Protein AF-A0AAN5D4A9-F1 (afdb_monomer_lite)

Sequence (184 aa):
QIWSRKISILIVFVACVLSFGACSPVFGCQFTYKMVGNVTMIAYLDDACTITQKSRSSAVYFLYVIVNLILTALTSHRFVRLSRFAKASNGRVIVIANRNLFGVVLICTITQMIKATHRFCWVFVAAFGMTDLNVFLQNTYDITHYLATYSATVSLVIFNKQVRHLLINMRFRKPAPASTRIVL

Structure (mmCIF, N/CA/C/O backbone):
data_AF-A0AAN5D4A9-F1
#
_entry.id   AF-A0AAN5D4A9-F1
#
loop_
_atom_site.group_PDB
_atom_site.id
_atom_site.type_symbol
_atom_site.label_atom_id
_atom_site.label_alt_id
_atom_site.label_comp_id
_atom_site.label_asym_id
_atom_site.label_entity_id
_atom_site.label_seq_id
_atom_site.pdbx_PDB_ins_code
_atom_site.Cartn_x
_atom_site.Cartn_y
_atom_site.Cartn_z
_atom_site.occupancy
_atom_site.B_iso_or_equiv
_atom_site.auth_seq_id
_atom_site.auth_comp_id
_atom_site.auth_asym_id
_atom_site.auth_atom_id
_atom_site.pdbx_PDB_model_num
ATOM 1 N N . GLN A 1 1 ? -27.649 -0.081 10.191 1.00 52.66 1 GLN A N 1
ATOM 2 C CA . GLN A 1 1 ? -26.339 -0.678 9.843 1.00 52.66 1 GLN A CA 1
ATOM 3 C C . GLN A 1 1 ? -26.244 -0.699 8.317 1.00 52.66 1 GLN A C 1
ATOM 5 O O . GLN A 1 1 ? -26.924 -1.499 7.699 1.00 52.66 1 GLN A O 1
ATOM 10 N N . ILE A 1 2 ? -25.528 0.245 7.693 1.00 74.56 2 ILE A N 1
ATOM 11 C CA . ILE A 1 2 ? -25.509 0.398 6.215 1.00 74.56 2 ILE A CA 1
ATOM 12 C C . ILE A 1 2 ? -24.550 -0.611 5.555 1.00 74.56 2 ILE A C 1
ATOM 14 O O . ILE A 1 2 ? -24.680 -0.948 4.382 1.00 74.56 2 ILE A O 1
ATOM 18 N N . TRP A 1 3 ? -23.597 -1.140 6.322 1.00 77.00 3 TRP A N 1
ATOM 19 C CA . TRP A 1 3 ? -22.626 -2.106 5.830 1.00 77.00 3 TRP A CA 1
ATOM 20 C C . TRP A 1 3 ? -23.226 -3.516 5.795 1.00 77.00 3 TRP A C 1
ATOM 22 O O . TRP A 1 3 ? -23.302 -4.199 6.814 1.00 77.00 3 TRP A O 1
ATOM 32 N N . SER A 1 4 ? -23.678 -3.935 4.612 1.00 91.19 4 SER A N 1
ATOM 33 C CA . SER A 1 4 ? -24.104 -5.311 4.345 1.00 91.19 4 SER A CA 1
ATOM 34 C C . SER A 1 4 ? -22.917 -6.157 3.890 1.00 91.19 4 SER A C 1
ATOM 36 O O . SER A 1 4 ? -22.077 -5.684 3.126 1.00 91.19 4 SER A O 1
ATOM 38 N N . ARG A 1 5 ? -22.896 -7.439 4.278 1.00 89.31 5 ARG A N 1
ATOM 39 C CA . ARG A 1 5 ? -21.891 -8.426 3.837 1.00 89.31 5 ARG A CA 1
ATOM 40 C C . ARG A 1 5 ? -21.745 -8.465 2.310 1.00 89.31 5 ARG A C 1
ATOM 42 O O . ARG A 1 5 ? -20.648 -8.672 1.804 1.00 89.31 5 ARG A O 1
ATOM 49 N N . LYS A 1 6 ? -22.839 -8.215 1.579 1.00 91.56 6 LYS A N 1
ATOM 50 C CA . LYS A 1 6 ? -22.844 -8.142 0.109 1.00 91.56 6 LYS A CA 1
ATOM 51 C C . LYS A 1 6 ? -21.975 -6.993 -0.416 1.00 91.56 6 LYS A C 1
ATOM 53 O O . LYS A 1 6 ? -21.222 -7.192 -1.359 1.00 91.56 6 LYS A O 1
ATOM 58 N N . ILE A 1 7 ? -22.033 -5.823 0.226 1.00 89.69 7 ILE A N 1
ATOM 59 C CA . ILE A 1 7 ? -21.235 -4.644 -0.154 1.00 89.69 7 ILE A CA 1
ATOM 60 C C . ILE A 1 7 ? -19.751 -4.914 0.101 1.00 89.69 7 ILE A C 1
ATOM 62 O O . ILE A 1 7 ? -18.917 -4.606 -0.741 1.00 89.69 7 ILE A O 1
ATOM 66 N N . SER A 1 8 ? -19.419 -5.545 1.228 1.00 86.06 8 SER A N 1
ATOM 67 C CA . SER A 1 8 ? -18.043 -5.934 1.558 1.00 86.06 8 SER A CA 1
ATOM 68 C C . SER A 1 8 ? -17.444 -6.852 0.496 1.00 86.06 8 SER A C 1
ATOM 70 O O . SER A 1 8 ? -16.343 -6.606 0.014 1.00 86.06 8 SER A O 1
ATOM 72 N N . ILE A 1 9 ? -18.191 -7.897 0.118 1.00 91.19 9 ILE A N 1
ATOM 73 C CA . ILE A 1 9 ? -17.777 -8.865 -0.903 1.00 91.19 9 ILE A CA 1
ATOM 74 C C . ILE A 1 9 ? -17.610 -8.166 -2.252 1.00 91.19 9 ILE A C 1
ATOM 76 O O . ILE A 1 9 ? -16.610 -8.388 -2.925 1.00 91.19 9 ILE A O 1
ATOM 80 N N . LEU A 1 10 ? -18.543 -7.282 -2.616 1.00 92.50 10 LEU A N 1
ATOM 81 C CA . LEU A 1 10 ? -18.467 -6.517 -3.855 1.00 92.50 10 LEU A CA 1
ATOM 82 C C . LEU A 1 10 ? -17.215 -5.627 -3.905 1.00 92.50 10 LEU A C 1
ATOM 84 O O . LEU A 1 10 ? -16.515 -5.633 -4.910 1.00 92.50 10 LEU A O 1
ATOM 88 N N . ILE A 1 11 ? -16.897 -4.906 -2.825 1.00 86.38 11 ILE A N 1
ATOM 89 C CA . ILE A 1 11 ? -15.697 -4.053 -2.756 1.00 86.38 11 ILE A CA 1
ATOM 90 C C . ILE A 1 11 ? -14.425 -4.894 -2.905 1.00 86.38 11 ILE A C 1
ATOM 92 O O . ILE A 1 11 ? -13.532 -4.520 -3.662 1.00 86.38 11 ILE A O 1
ATOM 96 N N . VAL A 1 12 ? -14.346 -6.037 -2.216 1.00 88.88 12 VAL A N 1
ATOM 97 C CA . VAL A 1 12 ? -13.199 -6.953 -2.328 1.00 88.88 12 VAL A CA 1
ATOM 98 C C . VAL A 1 12 ? -13.080 -7.499 -3.749 1.00 88.88 12 VAL A C 1
ATOM 100 O O . VAL A 1 12 ? -11.986 -7.510 -4.303 1.00 88.88 12 VAL A O 1
ATOM 103 N N . PHE A 1 13 ? -14.194 -7.890 -4.367 1.00 92.12 13 PHE A N 1
ATOM 104 C CA . PHE A 1 13 ? -14.208 -8.377 -5.742 1.00 92.12 13 PHE A CA 1
ATOM 105 C C . PHE A 1 13 ? -13.715 -7.311 -6.728 1.00 92.12 13 PHE A C 1
ATOM 107 O O . PHE A 1 13 ? -12.833 -7.591 -7.536 1.00 92.12 13 PHE A O 1
ATOM 114 N N . VAL A 1 14 ? -14.207 -6.072 -6.617 1.00 89.56 14 VAL A N 1
ATOM 115 C CA . VAL A 1 14 ? -13.734 -4.947 -7.440 1.00 89.56 14 VAL A CA 1
ATOM 116 C C . VAL A 1 14 ? -12.240 -4.707 -7.225 1.00 89.56 14 VAL A C 1
ATOM 118 O O . VAL A 1 14 ? -11.508 -4.548 -8.198 1.00 89.56 14 VAL A O 1
ATOM 121 N N . ALA A 1 15 ? -11.760 -4.738 -5.979 1.00 84.62 15 ALA A N 1
ATOM 122 C CA . ALA A 1 15 ? -10.337 -4.596 -5.683 1.00 84.62 15 ALA A CA 1
ATOM 123 C C . ALA A 1 15 ? -9.502 -5.710 -6.337 1.00 84.62 15 ALA A C 1
ATOM 125 O O . ALA A 1 15 ? -8.488 -5.415 -6.965 1.00 84.62 15 ALA A O 1
ATOM 126 N N . CYS A 1 16 ? -9.952 -6.967 -6.269 1.00 86.50 16 CYS A N 1
ATOM 127 C CA . CYS A 1 16 ? -9.293 -8.093 -6.931 1.00 86.50 16 CYS A CA 1
ATOM 128 C C . CYS A 1 16 ? -9.247 -7.924 -8.454 1.00 86.50 16 CYS A C 1
ATOM 130 O O . CYS A 1 16 ? -8.191 -8.124 -9.050 1.00 86.50 16 CYS A O 1
ATOM 132 N N . VAL A 1 17 ? -10.355 -7.520 -9.081 1.00 89.62 17 VAL A N 1
ATOM 133 C CA . VAL A 1 17 ? -10.413 -7.277 -10.531 1.00 89.62 17 VAL A CA 1
ATOM 134 C C . VAL A 1 17 ? -9.468 -6.145 -10.935 1.00 89.62 17 VAL A C 1
ATOM 136 O O . VAL A 1 17 ? -8.729 -6.284 -11.907 1.00 89.62 17 VAL A O 1
ATOM 139 N N . LEU A 1 18 ? -9.428 -5.049 -10.171 1.00 84.12 18 LEU A N 1
ATOM 140 C CA . LEU A 1 18 ? -8.497 -3.945 -10.412 1.00 84.12 18 LEU A CA 1
ATOM 141 C C . LEU A 1 18 ? -7.035 -4.384 -10.253 1.00 84.12 18 LEU A C 1
ATOM 143 O O . LEU A 1 18 ? -6.201 -4.023 -11.082 1.00 84.12 18 LEU A O 1
ATOM 147 N N . SER A 1 19 ? -6.719 -5.189 -9.233 1.00 83.38 19 SER A N 1
ATOM 148 C CA . SER A 1 19 ? -5.380 -5.765 -9.063 1.00 83.38 19 SER A CA 1
ATOM 149 C C . SER A 1 19 ? -5.005 -6.681 -10.229 1.00 83.38 19 SER A C 1
ATOM 151 O O . SER A 1 19 ? -3.896 -6.579 -10.746 1.00 83.38 19 SER A O 1
ATOM 153 N N . PHE A 1 20 ? -5.930 -7.517 -10.702 1.00 86.94 20 PHE A N 1
ATOM 154 C CA . PHE A 1 20 ? -5.694 -8.390 -11.851 1.00 86.94 20 PHE A CA 1
ATOM 155 C C . PHE A 1 20 ? -5.477 -7.584 -13.139 1.00 86.94 20 PHE A C 1
ATOM 157 O O . PHE A 1 20 ? -4.535 -7.836 -13.889 1.00 86.94 20 PHE A O 1
ATOM 164 N N . GLY A 1 21 ? -6.287 -6.546 -13.357 1.00 84.62 21 GLY A N 1
ATOM 165 C CA . GLY A 1 21 ? -6.140 -5.623 -14.482 1.00 84.62 21 GLY A CA 1
ATOM 166 C C . GLY A 1 21 ? -4.844 -4.805 -14.447 1.00 84.62 21 GLY A C 1
ATOM 167 O O . GLY A 1 21 ? -4.347 -4.410 -15.498 1.00 84.62 21 GLY A O 1
ATOM 168 N N . ALA A 1 22 ? -4.267 -4.570 -13.266 1.00 80.25 22 ALA A N 1
ATOM 169 C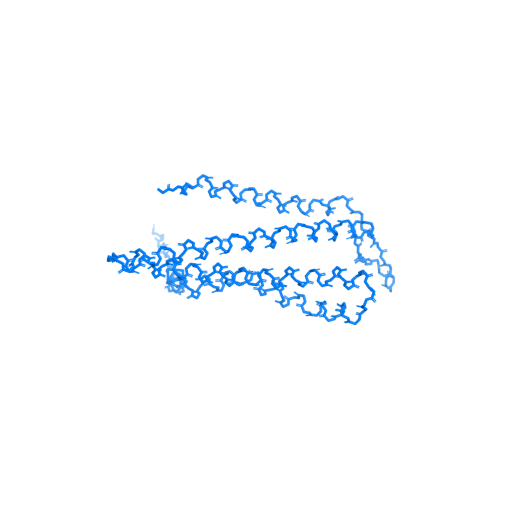 CA . ALA A 1 22 ? -2.948 -3.952 -13.135 1.00 80.25 22 ALA A CA 1
ATOM 170 C C . ALA A 1 22 ? -1.805 -4.917 -13.503 1.00 80.25 22 ALA A C 1
ATOM 172 O O . ALA A 1 22 ? -0.754 -4.468 -13.959 1.00 80.25 22 ALA A O 1
ATOM 173 N N . CYS A 1 23 ? -2.013 -6.227 -13.342 1.00 82.75 23 CYS A N 1
ATOM 174 C CA . CYS A 1 23 ? -1.059 -7.272 -13.721 1.00 82.75 23 CYS A CA 1
ATOM 175 C C . CYS A 1 23 ? -1.188 -7.718 -15.184 1.00 82.75 23 CYS A C 1
ATOM 177 O O . CYS A 1 23 ? -0.264 -8.341 -15.701 1.00 82.75 23 CYS A O 1
ATOM 179 N N . SER A 1 24 ? -2.288 -7.387 -15.869 1.00 85.94 24 SER A N 1
ATOM 180 C CA . SER A 1 24 ? -2.533 -7.837 -17.244 1.00 85.94 24 SER A CA 1
ATOM 181 C C . SER A 1 24 ? -1.431 -7.508 -18.267 1.00 85.94 24 SER A C 1
ATOM 183 O O . SER A 1 24 ? -1.214 -8.348 -19.141 1.00 85.94 24 SER A O 1
ATOM 185 N N . PRO A 1 25 ? -0.680 -6.383 -18.178 1.00 81.19 25 PRO A N 1
ATOM 186 C CA . PRO A 1 25 ? 0.382 -6.089 -19.142 1.00 81.19 25 PRO A CA 1
ATOM 187 C C . PRO A 1 25 ? 1.490 -7.146 -19.173 1.00 81.19 25 PRO A C 1
ATOM 189 O O . PRO A 1 25 ? 2.092 -7.357 -20.218 1.00 81.19 25 PRO A O 1
ATOM 192 N N . VAL A 1 26 ? 1.713 -7.865 -18.066 1.00 79.62 26 VAL A N 1
ATOM 193 C CA . VAL A 1 26 ? 2.735 -8.922 -17.980 1.00 79.62 26 VAL A CA 1
ATOM 194 C C . VAL A 1 26 ? 2.492 -10.033 -19.007 1.00 79.62 26 VAL A C 1
ATOM 196 O O . VAL A 1 26 ? 3.446 -10.634 -19.483 1.00 79.62 26 VAL A O 1
ATOM 199 N N . PHE A 1 27 ? 1.237 -10.279 -19.393 1.00 85.62 27 PHE A N 1
ATOM 200 C CA . PHE A 1 27 ? 0.903 -11.316 -20.373 1.00 85.62 27 PHE A CA 1
ATOM 201 C C . PHE A 1 27 ? 1.106 -10.882 -21.829 1.00 85.62 27 PHE A C 1
ATOM 203 O O . PHE A 1 27 ? 1.184 -11.738 -22.704 1.00 85.62 27 PHE A O 1
ATOM 210 N N . GLY A 1 28 ? 1.162 -9.574 -22.102 1.00 83.44 28 GLY A N 1
ATOM 211 C CA . GLY A 1 28 ? 1.296 -9.034 -23.460 1.00 83.44 28 GLY A CA 1
ATOM 212 C C . GLY A 1 28 ? 2.711 -8.589 -23.829 1.00 83.44 28 GLY A C 1
ATOM 213 O O . GLY A 1 28 ? 2.975 -8.321 -24.997 1.00 83.44 28 GLY A O 1
ATOM 214 N N . CYS A 1 29 ? 3.612 -8.489 -22.854 1.00 86.62 29 CYS A N 1
ATOM 215 C CA . CYS A 1 29 ? 4.961 -7.979 -23.064 1.00 86.62 29 CYS A CA 1
ATOM 216 C C . CYS A 1 29 ? 5.949 -9.114 -23.360 1.00 86.62 29 CYS A C 1
ATOM 218 O O . CYS A 1 29 ? 6.004 -10.105 -22.632 1.00 86.62 29 CYS A O 1
ATOM 220 N N . GLN A 1 30 ? 6.754 -8.956 -24.414 1.00 83.69 30 GLN A N 1
ATOM 221 C CA . GLN A 1 30 ? 7.842 -9.885 -24.722 1.00 83.69 30 GLN A CA 1
ATOM 222 C C . GLN A 1 30 ? 9.008 -9.703 -23.737 1.00 83.69 30 GLN A 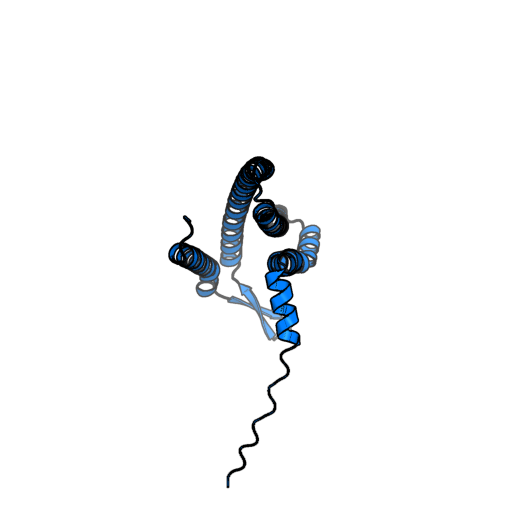C 1
ATOM 224 O O . GLN A 1 30 ? 9.260 -8.606 -23.229 1.00 83.69 30 GLN A O 1
ATOM 229 N N . PHE A 1 31 ? 9.713 -10.800 -23.457 1.00 82.50 31 PHE A N 1
ATOM 230 C CA . PHE A 1 31 ? 10.913 -10.794 -22.626 1.00 82.50 31 PHE A CA 1
ATOM 231 C C . PHE A 1 31 ? 12.142 -10.485 -23.476 1.00 82.50 31 PHE A C 1
ATOM 233 O O . PHE A 1 31 ? 12.347 -11.101 -24.522 1.00 82.50 31 PHE A O 1
ATOM 240 N N . THR A 1 32 ? 12.990 -9.578 -22.999 1.00 79.69 32 THR A N 1
ATOM 241 C CA . THR A 1 32 ? 14.280 -9.288 -23.623 1.00 79.69 32 THR A CA 1
ATOM 242 C C . THR A 1 32 ? 15.356 -10.160 -22.980 1.00 79.69 32 THR A C 1
ATOM 244 O O . THR A 1 32 ? 15.590 -10.128 -21.766 1.00 79.69 32 THR A O 1
ATOM 247 N N . TYR A 1 33 ? 16.029 -10.961 -23.803 1.00 84.56 33 TYR A N 1
ATOM 248 C CA . TYR A 1 33 ? 17.110 -11.843 -23.367 1.00 84.56 33 TYR A CA 1
ATOM 249 C C . TYR A 1 33 ? 18.451 -11.121 -23.502 1.00 84.56 33 TYR A C 1
ATOM 251 O O . TYR A 1 33 ? 18.749 -10.553 -24.552 1.00 84.56 33 TYR A O 1
ATOM 259 N N . LYS A 1 34 ? 19.282 -11.158 -22.454 1.00 84.44 34 LYS A N 1
ATOM 260 C CA . LYS A 1 34 ? 20.660 -10.652 -22.500 1.00 84.44 34 LYS A CA 1
ATOM 261 C C . LYS A 1 34 ? 21.624 -11.805 -22.239 1.00 84.44 34 LYS A C 1
ATOM 263 O O . LYS A 1 34 ? 21.479 -12.542 -21.267 1.00 84.44 34 LYS A O 1
ATOM 268 N N . MET A 1 35 ? 22.610 -11.960 -23.115 1.00 84.00 35 MET A N 1
ATOM 269 C CA . MET A 1 35 ? 23.702 -12.915 -22.928 1.00 84.00 35 MET A CA 1
ATOM 270 C C . MET A 1 35 ? 24.695 -12.346 -21.908 1.00 84.00 35 MET A C 1
ATOM 272 O O . MET A 1 35 ? 25.299 -11.303 -22.157 1.00 84.00 35 MET A O 1
ATOM 276 N N . VAL A 1 36 ? 24.873 -13.019 -20.769 1.00 88.38 36 VAL A N 1
ATOM 277 C CA . VAL A 1 36 ? 25.918 -12.699 -19.782 1.00 88.38 36 VAL A CA 1
ATOM 278 C C . VAL A 1 36 ? 26.742 -13.963 -19.559 1.00 88.38 36 VAL A C 1
ATOM 280 O O . VAL A 1 36 ? 26.242 -14.940 -19.011 1.00 88.38 36 VAL A O 1
ATOM 283 N N . GLY A 1 37 ? 27.991 -13.972 -20.034 1.00 86.75 37 GLY A N 1
ATOM 284 C CA . GLY A 1 37 ? 28.893 -15.122 -19.883 1.00 86.75 37 GLY A CA 1
ATOM 285 C C . GLY A 1 37 ? 28.393 -16.405 -20.559 1.00 86.75 37 GLY A C 1
ATOM 286 O O . GLY A 1 37 ? 28.406 -17.459 -19.936 1.00 86.75 37 GLY A O 1
ATOM 287 N N . ASN A 1 38 ? 27.918 -16.318 -21.808 1.00 90.25 38 ASN A N 1
ATOM 288 C CA . ASN A 1 38 ? 27.321 -17.426 -22.580 1.00 90.25 38 ASN A CA 1
ATOM 289 C C . ASN A 1 38 ? 26.038 -18.048 -22.002 1.00 90.25 38 ASN A C 1
ATOM 291 O O . ASN A 1 38 ? 25.538 -19.025 -22.556 1.00 90.25 38 ASN A O 1
ATOM 295 N N . VAL A 1 39 ? 25.459 -17.474 -20.947 1.00 85.69 39 VAL A N 1
ATOM 296 C CA . VAL A 1 39 ? 24.139 -17.871 -20.453 1.00 85.69 39 VAL A CA 1
ATOM 297 C C . VAL A 1 39 ? 23.124 -16.804 -20.852 1.00 85.69 39 VAL A C 1
ATOM 299 O O . VAL A 1 39 ? 23.302 -15.616 -20.566 1.00 85.69 39 VAL A O 1
ATOM 302 N N . TH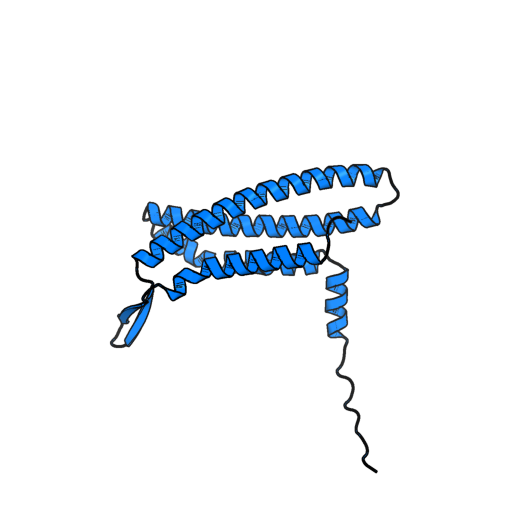R A 1 40 ? 22.049 -17.217 -21.526 1.00 82.88 40 THR A N 1
ATOM 303 C CA . THR A 1 40 ? 20.897 -16.352 -21.798 1.00 82.88 40 THR A CA 1
ATOM 304 C C . THR A 1 40 ? 20.146 -16.121 -20.495 1.00 82.88 40 THR A C 1
ATOM 306 O O . THR A 1 40 ? 19.431 -17.005 -20.020 1.00 82.88 40 THR A O 1
ATOM 309 N N . MET A 1 41 ? 20.299 -14.938 -19.908 1.00 79.31 41 MET A N 1
ATOM 310 C CA . MET A 1 41 ? 19.487 -14.526 -18.771 1.00 79.31 41 MET A CA 1
ATOM 311 C C . MET A 1 41 ? 18.327 -13.664 -19.266 1.00 79.31 41 MET A C 1
ATOM 313 O O . MET A 1 41 ? 18.490 -12.807 -20.139 1.00 79.31 41 MET A O 1
ATOM 317 N N . ILE A 1 42 ? 17.140 -13.901 -18.709 1.00 77.00 42 ILE A N 1
ATOM 318 C CA . ILE A 1 42 ? 15.987 -13.018 -18.897 1.00 77.00 42 ILE A CA 1
ATOM 319 C C . ILE A 1 42 ? 16.327 -11.738 -18.145 1.00 77.00 42 ILE A C 1
ATOM 321 O O . ILE A 1 42 ? 16.344 -11.731 -16.916 1.00 77.00 42 ILE A O 1
ATOM 325 N N . ALA A 1 43 ? 16.694 -10.693 -18.881 1.00 65.75 43 ALA A N 1
ATOM 326 C CA . ALA A 1 43 ? 17.208 -9.485 -18.264 1.00 65.75 43 ALA A CA 1
ATOM 327 C C . ALA A 1 43 ? 16.047 -8.631 -17.763 1.00 65.75 43 ALA A C 1
ATOM 329 O O . ALA A 1 43 ? 15.962 -8.369 -16.567 1.00 65.75 43 ALA A O 1
ATOM 330 N N . TYR A 1 44 ? 15.144 -8.233 -18.665 1.00 72.88 44 TYR A N 1
ATOM 331 C CA . TYR A 1 44 ? 14.046 -7.313 -18.372 1.00 72.88 44 TYR A CA 1
ATOM 332 C C . TYR A 1 44 ? 12.874 -7.523 -19.347 1.00 72.88 44 TYR A C 1
ATOM 334 O O . TYR A 1 44 ? 13.002 -8.214 -20.358 1.00 72.88 44 TYR A O 1
ATOM 342 N N . LEU A 1 45 ? 11.713 -6.955 -19.014 1.00 75.12 45 LEU A N 1
ATOM 343 C CA . LEU A 1 45 ? 10.636 -6.734 -19.982 1.00 75.12 45 LEU A CA 1
ATOM 344 C C . LEU A 1 45 ? 11.083 -5.673 -20.990 1.00 75.12 45 LEU A C 1
ATOM 346 O O . LEU A 1 45 ? 11.816 -4.759 -20.611 1.00 75.12 45 LEU A O 1
ATOM 350 N N . ASP A 1 46 ? 10.596 -5.775 -22.227 1.00 79.75 46 ASP A N 1
ATOM 351 C CA . ASP A 1 46 ? 10.860 -4.798 -23.288 1.00 79.75 46 ASP A CA 1
ATOM 352 C C . ASP A 1 46 ? 10.718 -3.340 -22.798 1.00 79.75 46 ASP A C 1
ATOM 354 O O . ASP A 1 46 ? 9.834 -3.018 -21.991 1.00 79.75 46 ASP A O 1
ATOM 358 N N . ASP A 1 47 ? 11.600 -2.448 -23.257 1.00 77.69 47 ASP A N 1
ATOM 359 C CA . ASP A 1 47 ? 11.738 -1.086 -22.723 1.00 77.69 47 ASP A CA 1
ATOM 360 C C . ASP A 1 47 ? 10.446 -0.278 -22.911 1.00 77.69 47 ASP A C 1
ATOM 362 O O . ASP A 1 47 ? 10.005 0.433 -22.000 1.00 77.69 47 ASP A O 1
ATOM 366 N N . ALA A 1 48 ? 9.767 -0.459 -24.049 1.00 80.12 48 ALA A N 1
ATOM 367 C CA . ALA A 1 48 ? 8.470 0.157 -24.325 1.00 80.12 48 ALA A CA 1
ATOM 368 C C . ALA A 1 48 ? 7.388 -0.299 -23.325 1.00 80.12 48 ALA A C 1
ATOM 370 O O . ALA A 1 48 ? 6.606 0.510 -22.804 1.00 80.12 48 ALA A O 1
ATOM 371 N N . CYS A 1 49 ? 7.374 -1.589 -22.988 1.00 83.25 49 CYS A N 1
ATOM 372 C CA . CYS A 1 49 ? 6.481 -2.149 -21.977 1.00 83.25 49 CYS A CA 1
ATOM 373 C C . CYS A 1 49 ? 6.819 -1.643 -20.570 1.00 83.25 49 CYS A C 1
ATOM 375 O O . CYS A 1 49 ? 5.933 -1.275 -19.797 1.00 83.25 49 CYS A O 1
ATOM 377 N N . THR A 1 50 ? 8.104 -1.554 -20.243 1.00 80.19 50 THR A N 1
ATOM 378 C CA . THR A 1 50 ? 8.562 -1.063 -18.944 1.00 80.19 50 THR A CA 1
ATOM 379 C C . THR A 1 50 ? 8.157 0.396 -18.722 1.00 80.19 50 THR A C 1
ATOM 381 O O . THR A 1 50 ? 7.676 0.744 -17.640 1.00 80.19 50 THR A O 1
ATOM 384 N N . ILE A 1 51 ? 8.297 1.259 -19.733 1.00 78.38 51 ILE A N 1
ATOM 385 C CA . ILE A 1 51 ? 7.909 2.675 -19.645 1.00 78.38 51 ILE A CA 1
ATOM 386 C C . ILE A 1 51 ? 6.391 2.815 -19.471 1.00 78.38 51 ILE A C 1
ATOM 388 O O . ILE A 1 51 ? 5.939 3.525 -18.569 1.00 78.38 51 ILE A O 1
ATOM 392 N N . THR A 1 52 ? 5.599 2.111 -20.285 1.00 82.06 52 THR A N 1
ATOM 393 C CA . THR A 1 52 ? 4.125 2.169 -20.220 1.00 82.06 52 THR A CA 1
ATOM 394 C C . THR A 1 52 ? 3.576 1.602 -18.910 1.00 82.06 52 THR A C 1
ATOM 396 O O . THR A 1 52 ? 2.662 2.175 -18.311 1.00 82.06 52 THR A O 1
ATOM 399 N N . GLN A 1 53 ? 4.162 0.520 -18.394 1.00 82.06 53 GLN A N 1
ATOM 400 C CA . GLN A 1 53 ? 3.789 -0.039 -17.098 1.00 82.06 53 GLN A CA 1
ATOM 401 C C . GLN A 1 53 ? 4.151 0.912 -15.949 1.00 82.06 53 GLN A C 1
ATOM 403 O O . GLN A 1 53 ? 3.343 1.105 -15.035 1.00 82.06 53 GLN A O 1
ATOM 408 N N . LYS A 1 54 ? 5.335 1.539 -15.989 1.00 77.81 54 LYS A N 1
ATOM 409 C CA . LYS A 1 54 ? 5.763 2.512 -14.972 1.00 77.81 54 LYS A CA 1
ATOM 410 C C . LYS A 1 54 ? 4.870 3.752 -14.956 1.00 77.81 54 LYS A C 1
ATOM 412 O O . LYS A 1 54 ? 4.450 4.163 -13.874 1.00 77.81 54 LYS A O 1
ATOM 417 N N . SER A 1 55 ? 4.537 4.315 -16.119 1.00 79.81 55 SER A N 1
ATOM 418 C CA . SER A 1 55 ? 3.685 5.509 -16.208 1.00 79.81 55 SER A CA 1
ATOM 419 C C . SER A 1 55 ? 2.262 5.230 -15.717 1.00 79.81 55 SER A C 1
ATOM 421 O O . SER A 1 55 ? 1.743 5.966 -14.875 1.00 79.81 55 SER A O 1
ATOM 423 N N . ARG A 1 56 ? 1.660 4.112 -16.147 1.00 82.75 56 ARG A N 1
ATOM 424 C CA . ARG A 1 56 ? 0.325 3.691 -15.702 1.00 82.75 56 ARG A CA 1
ATOM 425 C C . ARG A 1 56 ? 0.289 3.413 -14.204 1.00 82.75 56 ARG A C 1
ATOM 427 O O . ARG A 1 56 ? -0.619 3.877 -13.517 1.00 82.75 56 ARG A O 1
ATOM 434 N N . SER A 1 57 ? 1.277 2.679 -13.693 1.00 81.69 57 SER A N 1
ATOM 435 C CA . SER A 1 57 ? 1.400 2.393 -12.263 1.00 81.69 57 SER A CA 1
ATOM 436 C C . SER A 1 57 ? 1.497 3.694 -11.462 1.00 81.69 57 SER A C 1
ATOM 438 O O . SER A 1 57 ? 0.726 3.891 -10.526 1.00 81.69 57 SER A O 1
ATOM 440 N N . SER A 1 58 ? 2.353 4.630 -11.888 1.00 80.31 58 SER A N 1
ATOM 441 C CA . SER A 1 58 ? 2.498 5.945 -11.251 1.00 80.31 58 SER A CA 1
ATOM 442 C C . SER A 1 58 ? 1.169 6.707 -11.165 1.00 80.31 58 SER A C 1
ATOM 444 O O . SER A 1 58 ? 0.784 7.151 -10.082 1.00 80.31 58 SER A O 1
ATOM 446 N N . ALA A 1 59 ? 0.413 6.780 -12.267 1.00 83.62 59 ALA A N 1
ATOM 447 C CA . ALA A 1 59 ? -0.880 7.465 -12.301 1.00 83.62 59 ALA A CA 1
ATOM 448 C C . ALA A 1 59 ? -1.907 6.841 -11.337 1.00 83.62 59 ALA A C 1
ATOM 450 O O . ALA A 1 59 ? -2.593 7.552 -10.600 1.00 83.62 59 ALA A O 1
ATOM 451 N N . VAL A 1 60 ? -1.988 5.506 -11.297 1.00 83.88 60 VAL A N 1
ATOM 452 C CA . VAL A 1 60 ? -2.888 4.787 -10.381 1.00 83.88 60 VAL A CA 1
ATOM 453 C C . VAL A 1 60 ? -2.499 5.034 -8.922 1.00 83.88 60 VAL A C 1
ATOM 455 O O . VAL A 1 60 ? -3.371 5.303 -8.094 1.00 83.88 60 VAL A O 1
ATOM 458 N N . TYR A 1 61 ? -1.204 4.995 -8.599 1.00 80.31 61 TYR A N 1
ATOM 459 C CA . TYR A 1 61 ? -0.721 5.286 -7.247 1.00 80.31 61 TYR A CA 1
ATOM 460 C C . TYR A 1 61 ? -1.001 6.732 -6.828 1.00 80.31 61 TYR A C 1
ATOM 462 O O . TYR A 1 61 ? -1.378 6.965 -5.680 1.00 80.31 61 TYR A O 1
ATOM 470 N N . PHE A 1 62 ? -0.873 7.693 -7.742 1.00 79.94 62 PHE A N 1
ATOM 471 C CA . PHE A 1 62 ? -1.183 9.094 -7.467 1.00 79.94 62 PHE A CA 1
ATOM 472 C C . PHE A 1 62 ? -2.666 9.298 -7.124 1.00 79.94 62 PHE A C 1
ATOM 474 O O . PHE A 1 62 ? -2.994 9.899 -6.099 1.00 79.94 62 PHE A O 1
ATOM 481 N N . LEU A 1 63 ? -3.574 8.720 -7.918 1.00 85.00 63 LEU A N 1
ATOM 482 C CA . LEU A 1 63 ? -5.010 8.743 -7.620 1.00 85.00 63 LEU A CA 1
ATOM 483 C C . LEU A 1 63 ? -5.325 8.055 -6.288 1.00 85.00 63 LEU A C 1
ATOM 485 O O . LEU A 1 63 ? -6.093 8.578 -5.481 1.00 85.00 63 LEU A O 1
ATOM 489 N N . TYR A 1 64 ? -4.700 6.906 -6.032 1.00 83.31 64 TYR A N 1
ATOM 490 C CA . TYR A 1 64 ? -4.848 6.178 -4.777 1.00 83.31 64 TYR A CA 1
ATOM 491 C C . TYR A 1 64 ? -4.430 7.028 -3.568 1.00 83.31 64 TYR A C 1
ATOM 493 O O . TYR A 1 64 ? -5.137 7.047 -2.561 1.00 83.31 64 TYR A O 1
ATOM 501 N N . VAL A 1 65 ? -3.326 7.771 -3.660 1.00 80.38 65 VAL A N 1
ATOM 502 C CA . VAL A 1 65 ? -2.885 8.706 -2.612 1.00 80.38 65 VAL A CA 1
ATOM 503 C C . VAL A 1 65 ? -3.937 9.775 -2.340 1.00 80.38 65 VAL A C 1
ATOM 505 O O . VAL A 1 65 ? -4.322 9.965 -1.187 1.00 80.38 65 VAL A O 1
ATOM 508 N N . ILE A 1 66 ? -4.441 10.436 -3.385 1.00 85.75 66 ILE A N 1
ATOM 509 C CA . ILE A 1 66 ? -5.447 11.496 -3.243 1.00 85.75 66 ILE A CA 1
ATOM 510 C C . ILE A 1 66 ? -6.704 10.951 -2.564 1.00 85.75 66 ILE A C 1
ATOM 512 O O . ILE A 1 66 ? -7.181 11.520 -1.580 1.00 85.75 66 ILE A O 1
ATOM 516 N N . VAL A 1 67 ? -7.217 9.816 -3.044 1.00 86.25 67 VAL A N 1
ATOM 517 C CA . VAL A 1 67 ? -8.415 9.187 -2.478 1.00 86.25 67 VAL A CA 1
ATOM 518 C C . VAL A 1 67 ? -8.189 8.799 -1.016 1.00 86.25 67 VAL A C 1
ATOM 520 O O . VAL A 1 67 ? -9.046 9.078 -0.178 1.00 86.25 67 VAL A O 1
ATOM 523 N N . ASN A 1 68 ? -7.034 8.226 -0.666 1.00 83.00 68 ASN A N 1
ATOM 524 C CA . ASN A 1 68 ? -6.733 7.878 0.724 1.00 83.00 68 ASN A CA 1
ATOM 525 C C . ASN A 1 68 ? -6.618 9.094 1.637 1.00 83.00 68 ASN A C 1
ATOM 527 O O . ASN A 1 68 ? -7.104 9.038 2.767 1.00 83.00 68 ASN A O 1
ATOM 531 N N . LEU A 1 69 ? -6.019 10.192 1.173 1.00 85.25 69 LEU A N 1
ATOM 532 C CA . LEU A 1 69 ? -5.954 11.433 1.944 1.00 85.25 69 LEU A CA 1
ATOM 533 C C . LEU A 1 69 ? -7.358 11.979 2.220 1.00 85.25 69 LEU A C 1
ATOM 535 O O . LEU A 1 69 ? -7.678 12.283 3.370 1.00 85.25 69 LEU A O 1
ATOM 539 N N . ILE A 1 70 ? -8.220 12.019 1.198 1.00 88.44 70 ILE A N 1
ATOM 540 C CA . ILE A 1 70 ? -9.613 12.465 1.335 1.00 88.44 70 ILE A CA 1
ATOM 541 C C . ILE A 1 70 ? -10.374 11.558 2.308 1.00 88.44 70 ILE A C 1
ATOM 543 O O . ILE A 1 70 ? -11.000 12.047 3.248 1.00 88.44 70 ILE A O 1
ATOM 547 N N . LEU A 1 71 ? -10.301 10.236 2.133 1.00 83.81 71 LEU A N 1
ATOM 548 C CA . LEU A 1 71 ? -10.985 9.282 3.007 1.00 83.81 71 LEU A CA 1
ATOM 549 C C . LEU A 1 71 ? -10.485 9.369 4.450 1.00 83.81 71 LEU A C 1
ATOM 551 O O . LEU A 1 71 ? -11.290 9.312 5.380 1.00 83.81 71 LEU A O 1
ATOM 555 N N . THR A 1 72 ? -9.184 9.555 4.653 1.00 84.38 72 THR A N 1
ATOM 556 C CA . THR A 1 72 ? -8.590 9.700 5.987 1.00 84.38 72 THR A CA 1
ATOM 557 C C . THR A 1 72 ? -9.045 10.991 6.653 1.00 84.38 72 THR A C 1
ATOM 559 O O . THR A 1 72 ? -9.449 10.959 7.816 1.00 84.38 72 THR A O 1
ATOM 562 N N . ALA A 1 73 ? -9.067 12.105 5.918 1.00 86.19 73 ALA A N 1
ATOM 563 C CA . ALA A 1 73 ? -9.584 13.378 6.410 1.00 86.19 73 ALA A CA 1
ATOM 564 C C . ALA A 1 73 ? -11.080 13.284 6.759 1.00 86.19 73 ALA A C 1
ATOM 566 O O . ALA A 1 73 ? -11.498 13.655 7.855 1.00 86.19 73 ALA A O 1
ATOM 567 N N . LEU A 1 74 ? -11.904 12.710 5.880 1.00 85.50 74 LEU A N 1
ATOM 568 C CA . LEU A 1 74 ? -13.331 12.513 6.152 1.00 85.50 74 LEU A CA 1
ATOM 569 C C . LEU A 1 74 ? -13.559 11.608 7.371 1.00 85.50 74 LEU A C 1
ATOM 571 O O . LEU A 1 74 ? -14.423 11.890 8.209 1.00 85.50 74 LEU A O 1
ATOM 575 N N . THR A 1 75 ? -12.764 10.545 7.501 1.00 85.19 75 THR A N 1
ATOM 576 C CA . THR A 1 75 ? -12.833 9.617 8.634 1.00 85.19 75 THR A CA 1
ATOM 577 C C . THR A 1 75 ? -12.424 10.304 9.935 1.00 85.19 75 THR A C 1
ATOM 579 O O . THR A 1 75 ? -13.115 10.142 10.942 1.00 85.19 75 THR A O 1
ATOM 582 N N . SER A 1 76 ? -11.365 11.120 9.928 1.00 84.56 76 SER A N 1
ATOM 583 C CA . SER A 1 76 ? -10.910 11.852 11.115 1.00 84.56 76 SER A CA 1
ATOM 584 C C . SER A 1 76 ? -11.951 12.878 11.575 1.00 84.56 76 SER A C 1
ATOM 586 O O . SER A 1 76 ? -12.301 12.911 12.757 1.00 84.56 76 SER A O 1
ATOM 588 N N . HIS A 1 77 ? -12.555 13.629 10.647 1.00 86.50 77 HIS A N 1
ATOM 589 C CA . HIS A 1 77 ? -13.641 14.567 10.949 1.00 86.50 77 HIS A CA 1
ATOM 590 C C . HIS A 1 77 ? -14.858 13.868 11.567 1.00 86.50 77 HIS A C 1
ATOM 592 O O . HIS A 1 77 ? -15.405 14.319 12.581 1.00 86.50 77 HIS A O 1
ATOM 598 N N . ARG A 1 78 ? -15.288 12.741 10.984 1.00 85.31 78 ARG A N 1
ATOM 599 C CA . ARG A 1 78 ? -16.407 11.947 11.514 1.00 85.31 78 ARG A CA 1
ATOM 600 C C . ARG A 1 78 ? -16.079 11.367 12.886 1.00 85.31 78 ARG A C 1
ATOM 602 O O . ARG A 1 78 ? -16.937 11.399 13.768 1.00 85.31 78 ARG A O 1
ATOM 609 N N . PHE A 1 79 ? -14.848 10.906 13.088 1.00 83.00 79 PHE A N 1
ATOM 610 C CA . PHE A 1 79 ? -14.389 10.369 14.363 1.00 83.00 79 PHE A CA 1
ATOM 611 C C . PHE A 1 79 ? -14.408 11.428 15.473 1.00 83.00 79 PHE A C 1
ATOM 613 O O . PHE A 1 79 ? -14.961 11.179 16.547 1.00 83.00 79 PHE A O 1
ATOM 620 N N . VAL A 1 80 ? -13.901 12.638 15.207 1.00 84.88 80 VAL A N 1
ATOM 621 C CA . VAL A 1 80 ? -13.964 13.760 16.160 1.00 84.88 80 VAL A CA 1
ATOM 622 C C . VAL A 1 80 ? -15.415 14.051 16.544 1.00 84.88 80 VAL A C 1
ATOM 624 O O . VAL A 1 80 ? -15.723 14.174 17.730 1.00 84.88 80 VAL A O 1
ATOM 627 N N . ARG A 1 81 ? -16.337 14.073 15.575 1.00 85.69 81 ARG A N 1
ATOM 628 C CA . ARG A 1 81 ? -17.764 14.290 15.849 1.00 85.69 81 ARG A CA 1
ATOM 629 C C . ARG A 1 81 ? -18.369 13.183 16.726 1.00 85.69 81 ARG A C 1
ATOM 631 O O . ARG A 1 81 ? -19.040 13.491 17.707 1.00 85.69 81 ARG A O 1
ATOM 638 N N . LEU A 1 82 ? -18.085 11.914 16.428 1.00 82.50 82 LEU A N 1
ATOM 639 C CA . LEU A 1 82 ? -18.525 10.756 17.223 1.00 82.50 82 LEU A CA 1
ATOM 640 C C . LEU A 1 82 ? -17.984 10.788 18.658 1.00 82.50 82 LEU A C 1
ATOM 642 O O . LEU A 1 82 ? -18.729 10.547 19.606 1.00 82.50 82 LEU A O 1
ATOM 646 N N . SER A 1 83 ? -16.707 11.134 18.828 1.00 82.69 83 SER A N 1
ATOM 647 C CA . SER A 1 83 ? -16.083 11.227 20.152 1.00 82.69 83 SER A CA 1
ATOM 648 C C . SER A 1 83 ? -16.709 12.307 21.040 1.00 82.69 83 SER A C 1
ATOM 650 O O . SER A 1 83 ? -16.769 12.127 22.255 1.00 82.69 83 SER A O 1
ATOM 652 N N . ARG A 1 84 ? -17.225 13.400 20.454 1.00 84.31 84 ARG A N 1
ATOM 653 C CA . ARG A 1 84 ? -17.970 14.430 21.196 1.00 84.31 84 ARG A CA 1
ATOM 654 C C . ARG A 1 84 ? -19.311 13.893 21.694 1.00 84.31 84 ARG A C 1
ATOM 656 O O . ARG A 1 84 ? -19.593 14.008 22.881 1.00 84.31 84 ARG A O 1
ATOM 663 N N . PHE A 1 85 ? -20.097 13.247 20.830 1.00 80.81 85 PHE A N 1
ATOM 664 C CA . PHE A 1 85 ? -21.402 12.689 21.216 1.00 80.81 85 PHE A CA 1
ATOM 665 C C . PHE A 1 85 ? -21.296 11.601 22.279 1.00 80.81 85 PHE A C 1
ATOM 667 O O . PHE A 1 85 ? -22.099 11.535 23.203 1.00 80.81 85 PHE A O 1
ATOM 674 N N . ALA A 1 86 ? -20.272 10.765 22.187 1.00 81.25 86 ALA A N 1
ATOM 675 C CA . ALA A 1 86 ? -20.101 9.673 23.123 1.00 81.25 86 ALA A CA 1
ATOM 676 C C . ALA A 1 86 ? -19.422 10.075 24.444 1.00 81.25 86 ALA A C 1
ATOM 678 O O . ALA A 1 86 ? -19.353 9.256 25.352 1.00 81.25 86 ALA A O 1
ATOM 679 N N . LYS A 1 87 ? -18.950 11.322 24.593 1.00 75.25 87 LYS A N 1
ATOM 680 C CA . LYS A 1 87 ? -18.675 11.898 25.922 1.00 75.25 87 LYS A CA 1
ATOM 681 C C . LYS A 1 87 ? -19.964 12.282 26.654 1.00 75.25 87 LYS A C 1
ATOM 683 O O . LYS A 1 87 ? -19.970 12.261 27.877 1.00 75.25 87 LYS A O 1
ATOM 688 N N . ALA A 1 88 ? -21.032 12.602 25.920 1.00 79.12 88 ALA A N 1
ATOM 689 C CA . ALA A 1 88 ? -22.337 12.952 26.483 1.00 79.12 88 ALA A CA 1
ATOM 690 C C . ALA A 1 88 ? -23.216 11.726 26.807 1.00 79.12 88 ALA A C 1
ATOM 692 O O . ALA A 1 88 ? -24.235 11.854 27.472 1.00 79.12 88 ALA A O 1
ATOM 693 N N . SER A 1 89 ? -22.832 10.533 26.346 1.00 75.31 89 SER A N 1
ATOM 694 C CA . SER A 1 89 ? -23.569 9.275 26.508 1.00 75.31 89 SER A CA 1
ATOM 695 C C . SER A 1 89 ? -22.677 8.223 27.182 1.00 75.31 89 SER A C 1
ATOM 697 O O . SER A 1 89 ? -21.467 8.225 26.974 1.00 75.31 89 SER A O 1
ATOM 699 N N . ASN A 1 90 ? -23.241 7.264 27.929 1.00 77.19 90 ASN A N 1
ATOM 700 C CA . ASN A 1 90 ? -22.506 6.147 28.560 1.00 77.19 90 ASN A CA 1
ATOM 701 C C . ASN A 1 90 ? -21.794 5.184 27.567 1.00 77.19 90 ASN A C 1
ATOM 703 O O . ASN A 1 90 ? -21.246 4.158 27.964 1.00 77.19 90 ASN A O 1
ATOM 707 N N . GLY A 1 91 ? -21.728 5.508 26.272 1.00 78.56 91 GLY A N 1
ATOM 708 C CA . GLY A 1 91 ? -21.113 4.715 25.201 1.00 78.56 91 GLY A CA 1
ATOM 709 C C . GLY A 1 91 ? -19.576 4.662 25.172 1.00 78.56 91 GLY A C 1
ATOM 710 O O . GLY A 1 91 ? -19.004 4.479 24.095 1.00 78.56 91 GLY A O 1
ATOM 711 N N . ARG A 1 92 ? -18.873 4.797 26.310 1.00 78.62 92 ARG A N 1
ATOM 712 C CA . ARG A 1 92 ? -17.391 4.818 26.371 1.00 78.62 92 ARG A CA 1
ATOM 713 C C . ARG A 1 92 ? -16.731 3.614 25.690 1.00 78.62 92 ARG A C 1
ATOM 715 O O . ARG A 1 92 ? -15.710 3.776 25.023 1.00 78.62 92 ARG A O 1
ATOM 722 N N . VAL A 1 93 ? -17.316 2.421 25.814 1.00 79.69 93 VAL A N 1
ATOM 723 C CA . VAL A 1 93 ? -16.765 1.180 25.237 1.00 79.69 93 VAL A CA 1
ATOM 724 C C . VAL A 1 93 ? -16.699 1.251 23.706 1.00 79.69 93 VAL A C 1
ATOM 726 O O . VAL A 1 93 ? -15.684 0.889 23.109 1.00 79.69 93 VAL A O 1
ATOM 729 N N . ILE A 1 94 ? -17.739 1.795 23.068 1.00 81.94 94 ILE A N 1
ATOM 730 C CA . ILE A 1 94 ? -17.823 1.925 21.606 1.00 81.94 94 ILE A CA 1
ATOM 731 C C . ILE A 1 94 ? -16.782 2.931 21.093 1.00 81.94 94 ILE A C 1
ATOM 733 O O . ILE A 1 94 ? -16.143 2.702 20.067 1.00 81.94 94 ILE A O 1
ATOM 737 N N . VAL A 1 95 ? -16.549 4.025 21.827 1.00 85.06 95 VAL A N 1
ATOM 738 C CA . VAL A 1 95 ? -15.537 5.034 21.461 1.00 85.06 95 VAL A CA 1
ATOM 739 C C . VAL A 1 95 ? -14.135 4.456 21.485 1.00 85.06 95 VAL A C 1
ATOM 741 O O . VAL A 1 95 ? -13.351 4.725 20.577 1.00 85.06 95 VAL A O 1
ATOM 744 N N . ILE A 1 96 ? -13.816 3.666 22.512 1.00 83.62 96 ILE A N 1
ATOM 745 C CA . ILE A 1 96 ? -12.494 3.052 22.653 1.00 83.62 96 ILE A CA 1
ATOM 746 C C . ILE A 1 96 ? -12.239 2.089 21.487 1.00 83.62 96 ILE A C 1
ATOM 748 O O . ILE A 1 96 ? -11.184 2.164 20.859 1.00 83.62 96 ILE A O 1
ATOM 752 N N . ALA A 1 97 ? -13.218 1.246 21.141 1.00 83.25 97 ALA A N 1
ATOM 753 C CA . ALA A 1 97 ? -13.109 0.345 19.995 1.00 83.25 97 ALA A CA 1
ATOM 754 C C . ALA A 1 97 ? -12.904 1.113 18.674 1.00 83.25 97 ALA A C 1
ATOM 756 O O . ALA A 1 97 ? -11.990 0.800 17.909 1.00 83.25 97 ALA A O 1
ATOM 757 N N . ASN A 1 98 ? -13.687 2.172 18.444 1.00 84.75 98 ASN A N 1
ATOM 758 C CA . ASN A 1 98 ? -13.555 3.016 17.254 1.00 84.75 98 ASN A CA 1
ATOM 759 C C . ASN A 1 98 ? -12.205 3.748 17.193 1.00 84.75 98 ASN A C 1
ATOM 761 O O . ASN A 1 98 ? -11.641 3.889 16.111 1.00 84.75 98 ASN A O 1
ATOM 765 N N . ARG A 1 99 ? -11.657 4.190 18.334 1.00 86.69 99 ARG A N 1
ATOM 766 C CA . ARG A 1 99 ? -10.346 4.860 18.395 1.00 86.69 99 ARG A CA 1
ATOM 767 C C . ARG A 1 99 ? -9.216 3.920 17.991 1.00 86.69 99 ARG A C 1
ATOM 769 O O . ARG A 1 99 ? -8.319 4.327 17.259 1.00 86.69 99 ARG A O 1
ATOM 776 N N . ASN A 1 100 ? -9.274 2.671 18.445 1.00 87.44 100 ASN A N 1
ATOM 777 C CA . ASN A 1 100 ? -8.274 1.666 18.100 1.00 87.44 100 ASN A CA 1
ATOM 778 C C . ASN A 1 100 ? -8.303 1.346 16.602 1.00 87.44 100 ASN A C 1
ATOM 780 O O . ASN A 1 100 ? -7.252 1.309 15.970 1.00 87.44 100 ASN A O 1
ATOM 784 N N . LEU A 1 101 ? -9.497 1.186 16.018 1.00 86.00 101 LEU A N 1
ATOM 785 C CA . LEU A 1 101 ? -9.647 0.991 14.571 1.00 86.00 101 LEU A CA 1
ATOM 786 C C . LEU A 1 101 ? -9.146 2.200 13.774 1.00 86.00 101 LEU A C 1
ATOM 788 O O . LEU A 1 101 ? -8.447 2.025 12.779 1.00 86.00 101 LEU A O 1
ATOM 792 N N . PHE A 1 102 ? -9.438 3.419 14.233 1.00 87.44 102 PHE A N 1
ATOM 793 C CA . PHE A 1 102 ? -8.922 4.634 13.605 1.00 87.44 102 PHE A CA 1
ATOM 794 C C . PHE A 1 102 ? -7.387 4.688 13.628 1.00 87.44 102 PHE A C 1
ATOM 796 O O . PHE A 1 102 ? -6.776 5.030 12.620 1.00 87.44 102 PHE A O 1
ATOM 803 N N . GLY A 1 103 ? -6.759 4.283 14.738 1.00 87.88 103 GLY A N 1
ATOM 804 C CA . GLY A 1 103 ? -5.301 4.172 14.835 1.00 87.88 103 GLY A CA 1
ATOM 805 C C . GLY A 1 103 ? -4.702 3.226 13.789 1.00 87.88 103 GLY A C 1
ATOM 806 O O . GLY A 1 103 ? -3.725 3.581 13.133 1.00 87.88 103 GLY A O 1
ATOM 807 N N . VAL A 1 104 ? -5.326 2.064 13.566 1.00 89.69 104 VAL A N 1
ATOM 808 C CA . VAL A 1 104 ? -4.905 1.106 12.524 1.00 89.69 104 VAL A CA 1
ATOM 809 C C . VAL A 1 104 ? -4.989 1.725 11.131 1.00 89.69 104 VAL A C 1
ATOM 811 O O . VAL A 1 104 ? -4.035 1.632 10.359 1.00 89.69 104 VAL A O 1
ATOM 814 N N . VAL A 1 105 ? -6.113 2.373 10.810 1.00 87.56 105 VAL A N 1
ATOM 815 C CA . VAL A 1 105 ? -6.311 3.026 9.507 1.00 87.56 105 VAL A CA 1
ATOM 816 C C . VAL A 1 105 ? -5.284 4.136 9.300 1.00 87.56 105 VAL A C 1
ATOM 818 O O . VAL A 1 105 ? -4.715 4.235 8.216 1.00 87.56 105 VAL A O 1
ATOM 821 N N . LEU A 1 106 ? -4.991 4.926 10.334 1.00 89.31 106 LEU A N 1
ATOM 822 C CA . LEU A 1 106 ? -4.003 5.999 10.263 1.00 89.31 106 LEU A CA 1
ATOM 823 C C . LEU A 1 106 ? -2.597 5.464 9.958 1.00 89.31 106 LEU A C 1
ATOM 825 O O . LEU A 1 106 ? -1.954 5.952 9.033 1.00 89.31 106 LEU A O 1
ATOM 829 N N . ILE A 1 107 ? -2.135 4.438 10.682 1.00 91.75 107 ILE A N 1
ATOM 830 C CA . ILE A 1 107 ? -0.808 3.839 10.454 1.00 91.75 107 ILE A CA 1
ATOM 831 C C . ILE A 1 107 ? -0.729 3.219 9.057 1.00 91.75 107 ILE A C 1
ATOM 833 O O . ILE A 1 107 ? 0.239 3.447 8.330 1.00 91.75 107 ILE A O 1
ATOM 837 N N . CYS A 1 108 ? -1.768 2.485 8.649 1.00 90.38 108 CYS A N 1
ATOM 838 C CA . CYS A 1 108 ? -1.854 1.932 7.301 1.00 90.38 108 CYS A CA 1
ATOM 839 C C . CYS A 1 108 ? -1.745 3.051 6.254 1.00 90.38 108 CYS A C 1
ATOM 841 O O . CYS A 1 108 ? -0.891 2.988 5.376 1.00 90.38 108 CYS A O 1
ATOM 843 N N . THR A 1 109 ? -2.509 4.133 6.412 1.00 88.69 109 THR A N 1
ATOM 844 C CA . THR A 1 109 ? -2.478 5.282 5.496 1.00 88.69 109 THR A CA 1
ATOM 845 C C . THR A 1 109 ? -1.086 5.901 5.417 1.00 88.69 109 THR A C 1
ATOM 847 O O . THR A 1 109 ? -0.567 6.072 4.320 1.00 88.69 109 THR A O 1
ATOM 850 N N . ILE A 1 110 ? -0.442 6.182 6.555 1.00 90.38 110 ILE A N 1
ATOM 851 C CA . ILE A 1 110 ? 0.906 6.773 6.588 1.00 90.38 110 ILE A CA 1
ATOM 852 C C . ILE A 1 110 ? 1.907 5.876 5.854 1.00 90.38 110 ILE A C 1
ATOM 854 O O . ILE A 1 110 ? 2.656 6.348 5.004 1.00 90.38 110 ILE A O 1
ATOM 858 N N . THR A 1 111 ? 1.904 4.572 6.128 1.00 92.81 111 THR A N 1
ATOM 859 C CA . THR A 1 111 ? 2.839 3.648 5.462 1.00 92.81 111 THR A CA 1
ATOM 860 C C . THR A 1 111 ? 2.585 3.523 3.957 1.00 92.81 111 THR A C 1
ATOM 862 O O . THR A 1 111 ? 3.536 3.458 3.179 1.00 92.81 111 THR A O 1
ATOM 865 N N . GLN A 1 112 ? 1.323 3.577 3.522 1.00 87.94 112 GLN A N 1
ATOM 866 C CA . GLN A 1 112 ? 0.972 3.613 2.100 1.00 87.94 112 GLN A CA 1
ATOM 867 C C . GLN A 1 112 ? 1.389 4.932 1.431 1.00 87.94 112 GLN A C 1
ATOM 869 O O . GLN A 1 112 ? 1.859 4.911 0.294 1.00 87.94 112 GLN A O 1
ATOM 874 N N . MET A 1 113 ? 1.296 6.062 2.141 1.00 87.81 113 MET A N 1
ATOM 875 C CA . MET A 1 113 ? 1.811 7.353 1.671 1.00 87.81 113 MET A CA 1
ATOM 876 C C . MET A 1 113 ? 3.324 7.303 1.458 1.00 87.81 113 MET A C 1
ATOM 878 O O . MET A 1 113 ? 3.790 7.721 0.406 1.00 87.81 113 MET A O 1
ATOM 882 N N . ILE A 1 114 ? 4.088 6.723 2.393 1.00 90.94 114 ILE A N 1
ATOM 883 C CA . ILE A 1 114 ? 5.546 6.559 2.241 1.00 90.94 114 ILE A CA 1
ATOM 884 C C . ILE A 1 114 ? 5.866 5.725 0.991 1.00 90.94 114 ILE A C 1
ATOM 886 O O . ILE A 1 114 ? 6.708 6.120 0.186 1.00 90.94 114 ILE A O 1
ATOM 890 N N . LYS A 1 115 ? 5.158 4.605 0.780 1.00 88.50 115 LYS A N 1
ATOM 891 C CA . LYS A 1 115 ? 5.327 3.766 -0.418 1.00 88.50 115 LYS A CA 1
ATOM 892 C C . LYS A 1 115 ? 5.035 4.534 -1.706 1.00 88.50 115 LYS A C 1
ATOM 894 O O . LYS A 1 115 ? 5.767 4.390 -2.683 1.00 88.50 115 LYS A O 1
ATOM 899 N N . ALA A 1 116 ? 3.983 5.345 -1.719 1.00 85.75 116 ALA A N 1
ATOM 900 C CA . ALA A 1 116 ? 3.632 6.138 -2.887 1.00 85.75 116 ALA A CA 1
ATOM 901 C C . ALA A 1 116 ? 4.647 7.257 -3.159 1.00 85.75 116 ALA A C 1
ATOM 903 O O . ALA A 1 116 ? 5.056 7.430 -4.306 1.00 85.75 116 ALA A O 1
ATOM 904 N N . THR A 1 117 ? 5.119 7.951 -2.120 1.00 87.44 117 THR A N 1
ATOM 905 C CA . THR A 1 117 ? 6.201 8.938 -2.236 1.00 87.44 117 THR A CA 1
ATOM 906 C C . THR A 1 117 ? 7.466 8.296 -2.791 1.00 87.44 117 THR A C 1
ATOM 908 O O . THR A 1 117 ? 8.062 8.839 -3.712 1.00 87.44 117 THR A O 1
ATOM 911 N N . HIS A 1 118 ? 7.840 7.104 -2.316 1.00 90.19 118 HIS A N 1
ATOM 912 C CA . HIS A 1 118 ? 9.000 6.368 -2.832 1.00 90.19 118 HIS A CA 1
ATOM 913 C C . HIS A 1 118 ? 8.875 6.076 -4.337 1.00 90.19 118 HIS A C 1
ATOM 915 O O . HIS A 1 118 ? 9.793 6.357 -5.108 1.00 90.19 118 HIS A O 1
ATOM 921 N N . ARG A 1 119 ? 7.699 5.618 -4.791 1.00 86.69 119 ARG A N 1
ATOM 922 C CA . ARG A 1 119 ? 7.410 5.424 -6.224 1.00 86.69 119 ARG A CA 1
ATOM 923 C C . ARG A 1 119 ? 7.471 6.725 -7.019 1.00 86.69 119 ARG A C 1
ATOM 925 O O . ARG A 1 119 ? 8.006 6.727 -8.125 1.00 86.69 119 ARG A O 1
ATOM 932 N N . PHE A 1 120 ? 6.946 7.812 -6.465 1.00 85.06 120 PHE A N 1
ATOM 933 C CA . PHE A 1 120 ? 6.985 9.126 -7.098 1.00 85.06 120 PHE A CA 1
ATOM 934 C C . PHE A 1 120 ? 8.424 9.640 -7.246 1.00 85.06 120 PHE A C 1
ATOM 936 O O . PHE A 1 120 ? 8.814 10.066 -8.331 1.00 85.06 120 PHE A O 1
ATOM 943 N N . CYS A 1 121 ? 9.246 9.507 -6.200 1.00 89.25 121 CYS A N 1
ATOM 944 C CA . CYS A 1 121 ? 10.674 9.816 -6.254 1.00 89.25 121 CYS A CA 1
ATOM 945 C C . CYS A 1 121 ? 11.387 9.005 -7.339 1.00 89.25 121 CYS A C 1
ATOM 947 O O . CYS A 1 121 ? 12.253 9.541 -8.020 1.00 89.25 121 CYS A O 1
ATOM 949 N N . TRP A 1 122 ? 11.001 7.745 -7.555 1.00 86.75 122 TRP A N 1
ATOM 950 C CA . TRP A 1 122 ? 11.599 6.922 -8.606 1.00 86.75 122 TRP A CA 1
ATOM 951 C C . TRP A 1 122 ? 11.293 7.449 -10.013 1.00 86.75 122 TRP A C 1
ATOM 953 O O . TRP A 1 122 ? 12.178 7.492 -10.865 1.00 86.75 122 TRP A O 1
ATOM 963 N N . VAL A 1 123 ? 10.059 7.900 -10.253 1.00 83.62 123 VAL A N 1
ATOM 964 C CA . VAL A 1 123 ? 9.679 8.540 -11.523 1.00 83.62 123 VAL A CA 1
ATOM 965 C C . VAL A 1 123 ? 10.444 9.848 -11.719 1.00 83.62 123 VAL A C 1
ATOM 967 O O . VAL A 1 123 ? 10.953 10.094 -12.809 1.00 83.62 123 VAL A O 1
ATOM 970 N N . PHE A 1 124 ? 10.580 10.650 -10.661 1.00 85.62 124 PHE A N 1
ATOM 971 C CA . PHE A 1 124 ? 11.368 11.881 -10.689 1.00 85.62 124 PHE A CA 1
ATOM 972 C C . PHE A 1 124 ? 12.834 11.593 -11.037 1.00 85.62 124 PHE A C 1
ATOM 974 O O . PHE A 1 124 ? 13.375 12.151 -11.983 1.00 85.62 124 PHE A O 1
ATOM 981 N N . VAL A 1 125 ? 13.464 10.645 -10.344 1.00 89.94 125 VAL A N 1
ATOM 982 C CA . VAL A 1 125 ? 14.841 10.219 -10.618 1.00 89.94 125 VAL A CA 1
ATOM 983 C C . VAL A 1 125 ? 15.029 9.751 -12.057 1.00 89.94 125 VAL A C 1
ATOM 985 O O . VAL A 1 125 ? 16.013 10.129 -12.689 1.00 89.94 125 VAL A O 1
ATOM 988 N N . ALA A 1 126 ? 14.086 8.967 -12.584 1.00 84.25 126 ALA A N 1
ATOM 989 C CA . ALA A 1 126 ? 14.130 8.500 -13.964 1.00 84.25 126 ALA A CA 1
ATOM 990 C C . ALA A 1 126 ? 14.030 9.655 -14.974 1.00 84.25 126 ALA A C 1
ATOM 992 O O . ALA A 1 126 ? 14.699 9.612 -16.001 1.00 84.25 126 ALA A O 1
ATOM 993 N N . ALA A 1 127 ? 13.241 10.693 -14.678 1.00 83.94 127 ALA A N 1
ATOM 994 C CA . ALA A 1 127 ? 13.101 11.865 -15.541 1.00 83.94 127 ALA A CA 1
ATOM 995 C C . ALA A 1 127 ? 14.361 12.7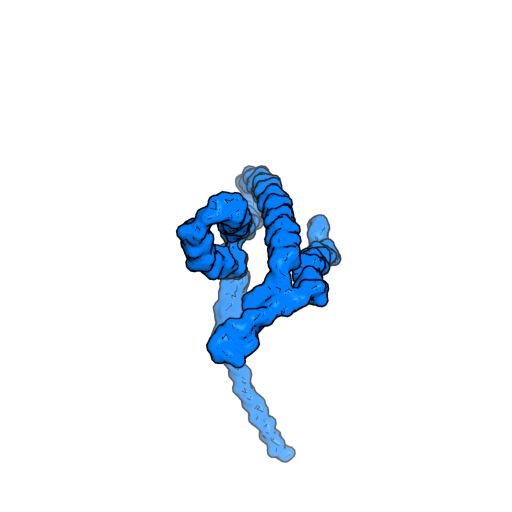51 -15.567 1.00 83.94 127 ALA A C 1
ATOM 997 O O . ALA A 1 127 ? 14.684 13.314 -16.608 1.00 83.94 127 ALA A O 1
ATOM 998 N N . PHE A 1 128 ? 15.079 12.859 -14.444 1.00 92.00 128 PHE A N 1
ATOM 999 C CA . PHE A 1 128 ? 16.274 13.707 -14.313 1.00 92.00 128 PHE A CA 1
ATOM 1000 C C . PHE A 1 128 ? 17.605 12.953 -14.474 1.00 92.00 128 PHE A C 1
ATOM 1002 O O . PHE A 1 128 ? 18.663 13.573 -14.416 1.00 92.00 128 PHE A O 1
ATOM 1009 N N . GLY A 1 129 ? 17.582 11.629 -14.655 1.00 90.31 129 GLY A N 1
ATOM 1010 C CA . GLY A 1 129 ? 18.793 10.822 -14.847 1.00 90.31 129 GLY A CA 1
ATOM 1011 C C . GLY A 1 129 ? 19.712 10.744 -13.620 1.00 90.31 129 GLY A C 1
ATOM 1012 O O . GLY A 1 129 ? 20.913 10.539 -13.766 1.00 90.31 129 GLY A O 1
ATOM 1013 N N . MET A 1 130 ? 19.178 10.907 -12.404 1.00 91.12 130 MET A N 1
ATOM 1014 C CA . MET A 1 130 ? 19.979 10.927 -11.169 1.00 91.12 130 MET A CA 1
ATOM 1015 C C . MET A 1 130 ? 20.357 9.510 -10.702 1.00 91.12 130 MET A C 1
ATOM 1017 O O . MET A 1 130 ? 19.646 8.888 -9.910 1.00 91.12 130 MET A O 1
ATOM 1021 N N . THR A 1 131 ? 21.489 8.988 -11.172 1.00 92.38 131 THR A N 1
ATOM 1022 C CA . THR A 1 131 ? 21.928 7.606 -10.904 1.00 92.38 131 THR A CA 1
ATOM 1023 C C . THR A 1 131 ? 22.137 7.299 -9.421 1.00 92.38 131 THR A C 1
ATOM 1025 O O . THR A 1 131 ? 21.712 6.240 -8.960 1.00 92.38 131 THR A O 1
ATOM 1028 N N . ASP A 1 132 ? 22.706 8.225 -8.648 1.00 93.06 132 ASP A N 1
ATOM 1029 C CA . ASP A 1 132 ? 23.009 7.993 -7.226 1.00 93.06 132 ASP A CA 1
ATOM 1030 C C . ASP A 1 132 ? 21.734 7.857 -6.386 1.00 93.06 132 ASP A C 1
ATOM 1032 O O . ASP A 1 132 ? 21.593 6.947 -5.563 1.00 93.06 132 ASP A O 1
ATOM 1036 N N . LEU A 1 133 ? 20.747 8.719 -6.652 1.00 91.19 133 LEU A N 1
ATOM 1037 C CA . LEU A 1 133 ? 19.453 8.659 -5.980 1.00 91.19 133 LEU A CA 1
ATOM 1038 C C . LEU A 1 133 ? 18.665 7.409 -6.400 1.00 91.19 133 LEU A C 1
ATOM 1040 O O . LEU A 1 133 ? 17.919 6.863 -5.589 1.00 91.19 133 LEU A O 1
ATOM 1044 N N . ASN A 1 134 ? 18.862 6.906 -7.624 1.00 90.94 134 ASN A N 1
ATOM 1045 C CA . ASN A 1 134 ? 18.276 5.639 -8.064 1.00 90.94 134 ASN A CA 1
ATOM 1046 C C . ASN A 1 134 ? 18.803 4.456 -7.237 1.00 90.94 134 ASN A C 1
ATOM 1048 O O . ASN A 1 134 ? 18.007 3.649 -6.761 1.00 90.94 134 ASN A O 1
ATOM 1052 N N . VAL A 1 135 ? 20.122 4.380 -7.012 1.00 92.06 135 VAL A N 1
ATOM 1053 C CA . VAL A 1 135 ? 20.737 3.329 -6.179 1.00 92.06 135 VAL A CA 1
ATOM 1054 C C . VAL A 1 135 ? 20.219 3.408 -4.742 1.00 92.06 135 VAL A C 1
ATOM 1056 O O . VAL A 1 135 ? 19.832 2.394 -4.158 1.00 92.06 135 VAL A O 1
ATOM 1059 N N . PHE A 1 136 ? 20.124 4.617 -4.183 1.00 94.19 136 PHE A N 1
ATOM 1060 C CA . PHE A 1 136 ? 19.551 4.825 -2.853 1.00 94.19 136 PHE A CA 1
ATOM 1061 C C . PHE A 1 136 ? 18.081 4.377 -2.764 1.00 94.19 136 PHE A C 1
ATOM 1063 O O . PHE A 1 136 ? 17.688 3.670 -1.829 1.00 94.19 136 PHE A O 1
ATOM 1070 N N . LEU A 1 137 ? 17.253 4.754 -3.743 1.00 92.25 137 LEU A N 1
ATOM 1071 C CA . LEU A 1 137 ? 15.850 4.342 -3.801 1.00 92.25 137 LEU A CA 1
ATOM 1072 C C . LEU A 1 137 ? 15.714 2.827 -3.939 1.00 92.25 137 LEU A C 1
ATOM 1074 O O . LEU A 1 137 ? 14.841 2.237 -3.307 1.00 92.25 137 LEU A O 1
ATOM 1078 N N . GLN A 1 138 ? 16.587 2.187 -4.710 1.00 91.50 138 GLN A N 1
ATOM 1079 C CA . GLN A 1 138 ? 16.578 0.741 -4.887 1.00 91.50 138 GLN A CA 1
ATOM 1080 C C . GLN A 1 138 ? 16.914 0.013 -3.578 1.00 91.50 138 GLN A C 1
ATOM 1082 O O . GLN A 1 138 ? 16.186 -0.897 -3.191 1.00 91.50 138 GLN A O 1
ATOM 1087 N N . ASN A 1 139 ? 17.915 0.483 -2.827 1.00 93.56 139 ASN A N 1
ATOM 1088 C CA . ASN A 1 139 ? 18.269 -0.087 -1.521 1.00 93.56 139 ASN A CA 1
ATOM 1089 C C . ASN A 1 139 ? 17.168 0.102 -0.459 1.00 93.56 139 ASN A C 1
ATOM 1091 O O . ASN A 1 139 ? 16.994 -0.732 0.427 1.00 93.56 139 ASN A O 1
ATOM 1095 N N . THR A 1 140 ? 16.404 1.193 -0.536 1.00 94.00 140 THR A N 1
ATOM 1096 C CA . THR A 1 140 ? 15.314 1.496 0.414 1.00 94.00 140 THR A CA 1
ATOM 1097 C C . THR A 1 140 ? 13.955 0.924 0.001 1.00 94.00 140 THR A C 1
ATOM 1099 O O . THR A 1 140 ? 12.998 0.958 0.788 1.00 94.00 140 THR A O 1
ATOM 1102 N N . TYR A 1 141 ? 13.851 0.385 -1.217 1.00 91.75 141 TYR A N 1
ATOM 1103 C CA . TYR A 1 141 ? 12.604 -0.123 -1.779 1.00 91.75 141 TYR A CA 1
ATOM 1104 C C . TYR A 1 141 ? 12.040 -1.285 -0.961 1.00 91.75 141 TYR A C 1
ATOM 1106 O O . TYR A 1 141 ? 10.866 -1.248 -0.589 1.00 91.75 141 TYR A O 1
ATOM 1114 N N . ASP A 1 142 ? 12.871 -2.272 -0.622 1.00 93.12 142 ASP A N 1
ATOM 1115 C CA . ASP A 1 142 ? 12.432 -3.465 0.106 1.00 93.12 142 ASP A CA 1
ATOM 1116 C C . ASP A 1 142 ? 11.888 -3.108 1.486 1.00 93.12 142 ASP A C 1
ATOM 1118 O O . ASP A 1 142 ? 10.793 -3.531 1.858 1.00 93.12 142 ASP A O 1
ATOM 1122 N N . ILE A 1 143 ? 12.599 -2.247 2.219 1.00 94.44 143 ILE A N 1
ATOM 1123 C CA . ILE A 1 143 ? 12.181 -1.782 3.547 1.00 94.44 143 ILE A CA 1
ATOM 1124 C C . ILE A 1 143 ? 10.817 -1.100 3.454 1.00 94.44 143 ILE A C 1
ATOM 1126 O O . ILE A 1 143 ? 9.892 -1.443 4.192 1.00 94.44 143 ILE A O 1
ATOM 1130 N N . THR A 1 144 ? 10.665 -0.168 2.514 1.00 93.00 144 THR A N 1
ATOM 1131 C CA . THR A 1 144 ? 9.414 0.573 2.319 1.00 93.00 144 THR A CA 1
ATOM 1132 C C . THR A 1 144 ? 8.274 -0.358 1.907 1.00 93.00 144 THR A C 1
ATOM 1134 O O . THR A 1 144 ? 7.143 -0.239 2.390 1.00 93.00 144 THR A O 1
ATOM 1137 N N . HIS A 1 145 ? 8.570 -1.322 1.035 1.00 91.31 145 HIS A N 1
ATOM 1138 C CA . HIS A 1 145 ? 7.616 -2.313 0.571 1.00 91.31 145 HIS A CA 1
ATOM 1139 C C . HIS A 1 145 ? 7.123 -3.197 1.721 1.00 91.31 145 HIS A C 1
ATOM 1141 O O . HIS A 1 145 ? 5.910 -3.351 1.899 1.00 91.31 145 HIS A O 1
ATOM 1147 N N . TYR A 1 146 ? 8.035 -3.762 2.512 1.00 93.25 146 TYR A N 1
ATOM 1148 C CA . TYR A 1 146 ? 7.695 -4.603 3.655 1.00 93.25 146 TYR A CA 1
ATOM 1149 C C . TYR A 1 146 ? 6.958 -3.821 4.736 1.00 93.25 146 TYR A C 1
ATOM 1151 O O . TYR A 1 146 ? 5.949 -4.310 5.244 1.00 93.25 146 TYR A O 1
ATOM 1159 N N . LEU A 1 147 ? 7.385 -2.588 5.024 1.00 92.00 147 LEU A N 1
ATOM 1160 C CA . LEU A 1 147 ? 6.712 -1.714 5.980 1.00 92.00 147 LEU A CA 1
ATOM 1161 C C . LEU A 1 147 ? 5.243 -1.519 5.594 1.00 92.00 147 LEU A C 1
ATOM 1163 O O . LEU A 1 147 ? 4.362 -1.755 6.410 1.00 92.00 147 LEU A O 1
ATOM 1167 N N . ALA A 1 148 ? 4.960 -1.155 4.342 1.00 91.25 148 ALA A N 1
ATOM 1168 C CA . ALA A 1 148 ? 3.592 -0.947 3.870 1.00 91.25 148 ALA A CA 1
ATOM 1169 C C . ALA A 1 148 ? 2.768 -2.243 3.776 1.00 91.25 148 ALA A C 1
ATOM 1171 O O . ALA A 1 148 ? 1.547 -2.208 3.921 1.00 91.25 148 ALA A O 1
ATOM 1172 N N . THR A 1 149 ? 3.415 -3.384 3.523 1.00 92.00 149 THR A N 1
ATOM 1173 C CA . THR A 1 149 ? 2.735 -4.685 3.403 1.00 92.00 149 THR A CA 1
ATOM 1174 C C . THR A 1 149 ? 2.329 -5.228 4.772 1.00 92.00 149 THR A C 1
ATOM 1176 O O . THR A 1 149 ? 1.214 -5.719 4.944 1.00 92.00 149 THR A O 1
ATOM 1179 N N . TYR A 1 150 ? 3.212 -5.110 5.765 1.00 94.50 150 TYR A N 1
ATOM 1180 C CA . TYR A 1 150 ? 2.993 -5.657 7.103 1.00 94.50 150 TYR A CA 1
ATOM 1181 C C . TYR A 1 150 ? 2.424 -4.645 8.102 1.00 94.50 150 TYR A C 1
ATOM 1183 O O . TYR A 1 150 ? 1.969 -5.042 9.173 1.00 94.50 150 TYR A O 1
ATOM 1191 N N . SER A 1 151 ? 2.380 -3.348 7.782 1.00 94.19 151 SER A N 1
ATOM 1192 C CA . SER A 1 151 ? 1.844 -2.332 8.698 1.00 94.19 151 SER A CA 1
ATOM 1193 C C . SER A 1 151 ? 0.410 -2.622 9.120 1.00 94.19 151 SER A C 1
ATOM 1195 O O . SER A 1 151 ? 0.083 -2.470 10.296 1.00 94.19 151 SER A O 1
ATOM 1197 N N . ALA A 1 152 ? -0.441 -3.080 8.198 1.00 90.56 152 ALA A N 1
ATOM 1198 C CA . ALA A 1 152 ? -1.836 -3.389 8.486 1.00 90.56 152 ALA A CA 1
ATOM 1199 C C . ALA A 1 152 ? -1.970 -4.564 9.468 1.00 90.56 152 ALA A C 1
ATOM 1201 O O . ALA A 1 152 ? -2.701 -4.460 10.454 1.00 90.56 152 ALA A O 1
ATOM 1202 N N . THR A 1 153 ? -1.242 -5.661 9.243 1.00 92.62 153 THR A N 1
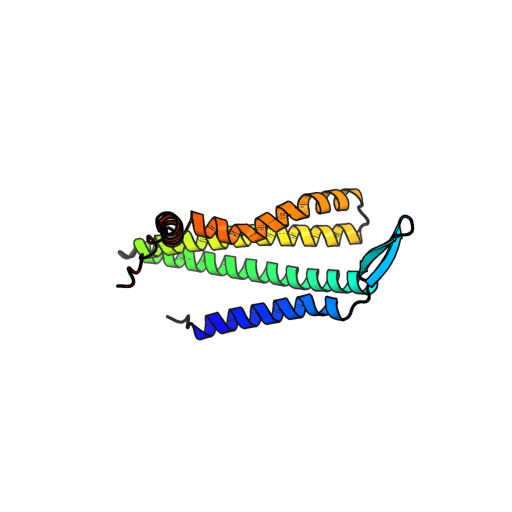ATOM 1203 C CA . THR A 1 153 ? -1.297 -6.851 10.106 1.00 92.62 153 THR A CA 1
ATOM 1204 C C . THR A 1 153 ? -0.707 -6.564 11.483 1.00 92.62 153 THR A C 1
ATOM 1206 O O . THR A 1 153 ? -1.344 -6.860 12.494 1.00 92.62 153 THR A O 1
ATOM 1209 N N . VAL A 1 154 ? 0.454 -5.906 11.538 1.00 94.44 154 VAL A N 1
ATOM 1210 C CA . VAL A 1 154 ? 1.103 -5.497 12.790 1.00 94.44 154 VAL A CA 1
ATOM 1211 C C . VAL A 1 154 ? 0.202 -4.544 13.576 1.00 94.44 154 VAL A C 1
ATOM 1213 O O . VAL A 1 154 ? -0.050 -4.766 14.761 1.00 94.44 154 VAL A O 1
ATOM 1216 N N . SER A 1 155 ? -0.375 -3.537 12.917 1.00 93.38 155 SER A N 1
ATOM 1217 C CA . SER A 1 155 ? -1.298 -2.600 13.565 1.00 93.38 155 SER A CA 1
ATOM 1218 C C . SER A 1 155 ? -2.549 -3.308 14.086 1.00 93.38 155 SER A C 1
ATOM 1220 O O . SER A 1 155 ? -2.976 -3.050 15.209 1.00 93.38 155 SER A O 1
ATOM 1222 N N . LEU A 1 156 ? -3.128 -4.245 13.330 1.00 91.44 156 LEU A N 1
ATOM 1223 C CA . LEU A 1 156 ? -4.280 -5.022 13.796 1.00 91.44 156 LEU A CA 1
ATOM 1224 C C . LEU A 1 156 ? -3.955 -5.832 15.056 1.00 91.44 156 LEU A C 1
ATOM 1226 O O . LEU A 1 156 ? -4.735 -5.805 16.005 1.00 91.44 156 LEU A O 1
ATOM 1230 N N . VAL A 1 157 ? -2.802 -6.501 15.105 1.00 92.94 157 VAL A N 1
ATOM 1231 C CA . VAL A 1 157 ? -2.372 -7.275 16.284 1.00 92.94 157 VAL A CA 1
ATOM 1232 C C . VAL A 1 157 ? -2.139 -6.368 17.503 1.00 92.94 157 VAL A C 1
ATOM 1234 O O . VAL A 1 157 ? -2.497 -6.722 18.634 1.00 92.94 157 VAL A O 1
ATOM 1237 N N . ILE A 1 158 ? -1.580 -5.175 17.286 1.00 92.25 158 ILE A N 1
ATOM 1238 C CA . ILE A 1 158 ? -1.311 -4.204 18.352 1.00 92.25 158 ILE A CA 1
ATOM 1239 C C . ILE A 1 158 ? -2.611 -3.578 18.873 1.00 92.25 158 ILE A C 1
ATOM 1241 O O . ILE A 1 158 ? -2.823 -3.541 20.083 1.00 92.25 158 ILE A O 1
ATOM 1245 N N . PHE A 1 159 ? -3.512 -3.119 18.009 1.00 89.50 159 PHE A N 1
ATOM 1246 C CA . PHE A 1 159 ? -4.666 -2.316 18.433 1.00 89.50 159 PHE A CA 1
ATOM 1247 C C . PHE A 1 159 ? -5.950 -3.125 18.675 1.00 89.50 159 PHE A C 1
ATOM 1249 O O . PHE A 1 159 ? -6.841 -2.652 19.389 1.00 89.50 159 PHE A O 1
ATOM 1256 N N . ASN A 1 160 ? -6.066 -4.349 18.147 1.00 90.31 160 ASN A N 1
ATOM 1257 C CA . ASN A 1 160 ? -7.255 -5.184 18.316 1.00 90.31 160 ASN A CA 1
ATOM 1258 C C . ASN A 1 160 ? -7.042 -6.294 19.364 1.00 90.31 160 ASN A C 1
ATOM 1260 O O . ASN A 1 160 ? -6.412 -7.323 19.112 1.00 90.31 160 ASN A O 1
ATOM 1264 N N . LYS A 1 161 ? -7.641 -6.107 20.550 1.00 88.25 161 LYS A N 1
ATOM 1265 C CA . LYS A 1 161 ? -7.592 -7.089 21.648 1.00 88.25 161 LYS A CA 1
ATOM 1266 C C . LYS A 1 161 ? -8.170 -8.453 21.258 1.00 88.25 161 LYS A C 1
ATOM 1268 O O . LYS A 1 161 ? -7.635 -9.465 21.697 1.00 88.25 161 LYS A O 1
ATOM 1273 N N . GLN A 1 162 ? -9.227 -8.493 20.444 1.00 87.00 162 GLN A N 1
ATOM 1274 C CA . GLN A 1 162 ? -9.850 -9.754 20.029 1.00 87.00 162 GLN A CA 1
ATOM 1275 C C . GLN A 1 162 ? -8.909 -10.559 19.135 1.00 87.00 162 GLN A C 1
ATOM 1277 O O . GLN A 1 162 ? -8.713 -11.748 19.367 1.00 87.00 162 GLN A O 1
ATOM 1282 N N . VAL A 1 163 ? -8.265 -9.896 18.168 1.00 87.62 163 VAL A N 1
ATOM 1283 C CA . VAL A 1 163 ? -7.262 -10.528 17.296 1.00 87.62 163 VAL A CA 1
ATOM 1284 C C . VAL A 1 163 ? -6.109 -11.076 18.130 1.00 87.62 163 VAL A C 1
ATOM 1286 O O . VAL A 1 163 ? -5.722 -12.228 17.957 1.00 87.62 163 VAL A O 1
ATOM 1289 N N . ARG A 1 164 ? -5.607 -10.294 19.093 1.00 90.00 164 ARG A N 1
ATOM 1290 C CA . ARG A 1 164 ? -4.539 -10.736 19.998 1.00 90.00 164 ARG A CA 1
ATOM 1291 C C . ARG A 1 164 ? -4.942 -11.963 20.818 1.00 90.00 164 ARG A C 1
ATOM 1293 O O . ARG A 1 164 ? -4.164 -12.903 20.924 1.00 90.00 164 ARG A O 1
ATOM 1300 N N . HIS A 1 165 ? -6.153 -11.966 21.366 1.00 89.19 165 HIS A N 1
ATOM 1301 C CA . HIS A 1 165 ? -6.669 -13.088 22.147 1.00 89.19 165 HIS A CA 1
ATOM 1302 C C . HIS A 1 165 ? -6.814 -14.360 21.299 1.00 89.19 165 HIS A C 1
ATOM 1304 O O . HIS A 1 165 ? -6.418 -15.435 21.736 1.00 89.19 165 HIS A O 1
ATOM 1310 N N . LEU A 1 166 ? -7.302 -14.245 20.058 1.00 88.88 166 LEU A N 1
ATOM 1311 C CA . LEU A 1 166 ? -7.366 -15.371 19.121 1.00 88.88 166 LEU A CA 1
ATOM 1312 C C . LEU A 1 166 ? -5.973 -15.934 18.808 1.00 88.88 166 LEU A C 1
ATOM 1314 O O . LEU A 1 166 ? -5.788 -17.148 18.802 1.00 88.88 166 LEU A O 1
ATOM 1318 N N . LEU A 1 167 ? -4.987 -15.060 18.601 1.00 88.12 167 LEU A N 1
ATOM 1319 C CA . LEU A 1 167 ? -3.610 -15.450 18.287 1.00 88.12 167 LEU A CA 1
ATOM 1320 C C . LEU A 1 167 ? -2.933 -16.166 19.469 1.00 88.12 167 LEU A C 1
ATOM 1322 O O . LEU A 1 167 ? -2.234 -17.159 19.274 1.00 88.12 167 LEU A O 1
ATOM 1326 N N . ILE A 1 168 ? -3.205 -15.718 20.700 1.00 89.38 168 ILE A N 1
ATOM 1327 C CA . ILE A 1 168 ? -2.755 -16.381 21.933 1.00 89.38 168 ILE A CA 1
ATOM 1328 C C . ILE A 1 168 ? -3.458 -17.735 22.112 1.00 89.38 168 ILE A C 1
ATOM 1330 O O . ILE A 1 168 ? -2.796 -18.734 22.378 1.00 89.38 168 ILE A O 1
ATOM 1334 N N . ASN A 1 169 ? -4.774 -17.810 21.897 1.00 85.19 169 ASN A N 1
ATOM 1335 C CA . ASN A 1 169 ? -5.531 -19.055 22.066 1.00 85.19 169 ASN A CA 1
ATOM 1336 C C . ASN A 1 169 ? -5.159 -20.132 21.042 1.00 85.19 169 ASN A C 1
ATOM 1338 O O . ASN A 1 169 ? -5.166 -21.315 21.377 1.00 85.19 169 ASN A O 1
ATOM 1342 N N . MET A 1 170 ? -4.776 -19.750 19.819 1.00 75.94 170 MET A N 1
ATOM 1343 C CA . MET A 1 170 ? -4.262 -20.708 18.835 1.00 75.94 170 MET A CA 1
ATOM 1344 C C . MET A 1 170 ? -2.965 -21.383 19.298 1.00 75.94 170 MET A C 1
ATOM 1346 O O . MET A 1 170 ? -2.762 -22.555 18.996 1.00 75.94 170 MET A O 1
ATOM 1350 N N . ARG A 1 171 ? -2.123 -20.700 20.090 1.00 74.12 171 ARG A N 1
ATOM 1351 C CA . ARG A 1 171 ? -0.898 -21.293 20.656 1.00 74.12 171 ARG A CA 1
ATOM 1352 C C . ARG A 1 171 ? -1.163 -22.370 21.710 1.00 74.12 171 ARG A C 1
ATOM 1354 O O . ARG A 1 171 ? -0.307 -23.224 21.910 1.00 74.12 171 ARG A O 1
ATOM 1361 N N . PHE A 1 172 ? -2.318 -22.347 22.378 1.00 68.12 172 PHE A N 1
ATOM 1362 C CA . PHE A 1 172 ? -2.639 -23.278 23.467 1.00 68.12 172 PHE A CA 1
ATOM 1363 C C . PHE A 1 172 ? -3.420 -24.517 23.029 1.00 68.12 172 PHE A C 1
ATOM 1365 O O . PHE A 1 172 ? -3.628 -25.426 23.835 1.00 68.12 172 PHE A O 1
ATOM 1372 N N . ARG A 1 173 ? -3.831 -24.605 21.759 1.00 69.62 173 ARG A N 1
ATOM 1373 C CA . ARG A 1 173 ? -4.487 -25.802 21.232 1.00 69.62 173 ARG A CA 1
ATOM 1374 C C . ARG A 1 173 ? -3.426 -26.882 20.987 1.00 69.62 173 ARG A C 1
ATOM 1376 O O . ARG A 1 173 ? -2.940 -27.040 19.872 1.00 69.62 173 ARG A O 1
ATOM 1383 N N . LYS A 1 174 ? -3.032 -27.604 22.044 1.00 63.62 174 LYS A N 1
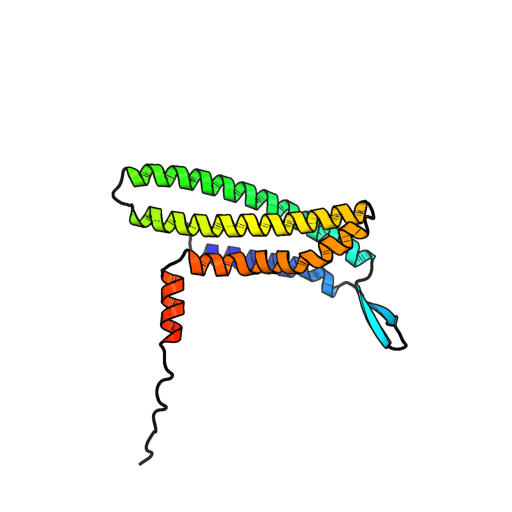ATOM 1384 C CA . LYS A 1 174 ? -2.250 -28.844 21.902 1.00 63.62 174 LYS A CA 1
ATOM 1385 C C . LYS A 1 174 ? -3.002 -29.785 20.944 1.00 63.62 174 LYS A C 1
ATOM 1387 O O . LYS A 1 174 ? -4.233 -29.848 21.035 1.00 63.62 174 LYS A O 1
ATOM 1392 N N . PRO A 1 175 ? -2.309 -30.489 20.030 1.00 68.94 175 PRO A N 1
ATOM 1393 C CA . PRO A 1 175 ? -2.949 -31.494 19.192 1.00 68.94 175 PRO A CA 1
ATOM 1394 C C . PRO A 1 175 ? -3.654 -32.500 20.102 1.00 68.94 175 PRO A C 1
ATOM 1396 O O . PRO A 1 175 ? -3.074 -32.955 21.091 1.00 68.94 175 PRO A O 1
ATOM 1399 N N . ALA A 1 176 ? -4.925 -32.784 19.809 1.00 74.00 176 ALA A N 1
ATOM 1400 C CA . ALA A 1 176 ? -5.660 -33.805 20.538 1.00 74.00 176 ALA A CA 1
ATOM 1401 C C . ALA A 1 176 ? -4.857 -35.115 20.451 1.00 74.00 176 ALA A C 1
ATOM 1403 O O . ALA A 1 176 ? -4.393 -35.445 19.353 1.00 74.00 176 ALA A O 1
ATOM 1404 N N . PRO A 1 177 ? -4.643 -35.833 21.569 1.00 71.44 177 PRO A N 1
ATOM 1405 C CA . PRO A 1 177 ? -3.970 -37.121 21.518 1.00 71.44 177 PRO A CA 1
ATOM 1406 C C . PRO A 1 177 ? -4.724 -38.005 20.526 1.00 71.44 177 PRO A C 1
ATOM 1408 O O . PRO A 1 177 ? -5.956 -38.072 20.563 1.00 71.44 177 PRO A O 1
ATOM 1411 N N . ALA A 1 178 ? -3.983 -38.611 19.596 1.00 72.56 178 ALA A N 1
ATOM 1412 C CA . ALA A 1 178 ? -4.549 -39.519 18.615 1.00 72.56 178 ALA A CA 1
ATOM 1413 C C . ALA A 1 178 ? -5.366 -40.571 19.369 1.00 72.56 178 ALA A C 1
ATOM 1415 O O . ALA A 1 178 ? -4.838 -41.270 20.231 1.00 72.56 178 ALA A O 1
ATOM 1416 N N . SER A 1 179 ? -6.668 -40.625 19.089 1.00 72.81 179 SER A N 1
ATOM 1417 C CA . SER A 1 179 ? -7.540 -41.672 19.603 1.00 72.81 179 SER A CA 1
ATOM 1418 C C . SER A 1 179 ? -6.995 -42.997 19.088 1.00 72.81 179 SER A C 1
ATOM 1420 O O . SER A 1 179 ? -7.171 -43.342 17.919 1.00 72.81 179 SER A O 1
ATOM 1422 N N . THR A 1 180 ? -6.286 -43.717 19.952 1.00 64.88 180 THR A N 1
ATOM 1423 C CA . THR A 1 180 ? -5.917 -45.108 19.735 1.00 64.88 180 THR A CA 1
ATOM 1424 C C . THR A 1 180 ? -7.227 -45.886 19.705 1.00 64.88 180 THR A C 1
ATOM 1426 O O . THR A 1 180 ? -7.774 -46.251 20.744 1.00 64.88 180 THR A O 1
ATOM 1429 N N . ARG A 1 181 ? -7.801 -46.061 18.510 1.00 64.81 181 ARG A N 1
ATOM 1430 C CA . ARG A 1 181 ? -8.874 -47.030 18.299 1.00 64.81 181 ARG A CA 1
ATOM 1431 C C . ARG A 1 181 ? -8.275 -48.399 18.577 1.00 64.81 181 ARG A C 1
ATOM 1433 O O . ARG A 1 181 ? -7.540 -48.932 17.752 1.00 64.81 181 ARG A O 1
ATOM 1440 N N . ILE A 1 182 ? -8.570 -48.931 19.754 1.00 61.94 182 ILE A N 1
ATOM 1441 C CA . ILE A 1 182 ? -8.414 -50.351 20.033 1.00 61.94 182 ILE A CA 1
ATOM 1442 C C . ILE A 1 182 ? -9.453 -51.037 19.146 1.00 61.94 182 ILE A C 1
ATOM 1444 O O . ILE A 1 182 ? -10.655 -50.916 19.376 1.00 61.94 182 ILE A O 1
ATOM 1448 N N . VAL A 1 183 ? -8.974 -51.638 18.059 1.00 63.75 183 VAL A N 1
ATOM 1449 C CA . VAL A 1 183 ? -9.741 -52.603 17.275 1.00 63.75 183 VAL A CA 1
ATOM 1450 C C . VAL A 1 183 ? -9.770 -53.864 18.127 1.00 63.75 183 VAL A C 1
ATOM 1452 O O . VAL A 1 183 ? -8.712 -54.411 18.438 1.00 63.75 183 VAL A O 1
ATOM 1455 N N . LEU A 1 184 ? -10.965 -54.227 18.579 1.00 67.81 184 LEU A N 1
ATOM 1456 C CA . LEU A 1 184 ? -11.255 -55.438 19.338 1.00 67.81 184 LEU A CA 1
ATOM 1457 C C . LEU A 1 184 ? -11.982 -56.407 18.407 1.00 67.81 184 LEU A C 1
ATOM 1459 O O . LEU A 1 184 ? -12.863 -55.916 17.661 1.00 67.81 184 LEU A O 1
#

Radius of gyration: 23.77 Å; chains: 1; bounding box: 55×70×53 Å

pLDDT: mean 84.48, std 7.27, range [52.66, 94.5]

Secondary structure (DSSP, 8-state):
----HHHHHHHHHHHHHHHHHHHGGGGTPPEEEEEETTEEEEEEE-HHHHHHHHHHHHHHHHHHHHHHHHHHHHHHHHHHHHHHHTTSSS-HHHHHHHHHHHHHHHHHHHHHHHHHHHHHHHHHHHHHT-HHHHHHHHHHHHHHHHHHHHHHHHHHHHH-HHHHHHHHHHHH-PPPPP------

Foldseek 3Di:
DPDDPVVVVVVVVVVVVVVVVLCVLVVVWDFDWDQDPNDTDRDDTDPVSVVVSLVVVLVVLVVVLVVLVVVLVVLVVVLVVVVVVVVVPVPPVVNLLSVLVNQLSVQLSVLSVLLSVLSVVCVVCVVVVPPVVNVVSVVCNVVSVCSNVCSNVVSCCVRPPVNVVVVVVVVVPDPDPPPPPPPD

Organism: NCBI:txid1317129